Protein AF-A0A955ETP8-F1 (afdb_monomer)

Sequence (215 aa):
GTVVRPDEAEDVVQAFLLHCLEKQVLERAVEGRGRFRGFVAMALRRFVNDYVNRRKRQRASPQEIDPETGKRRAIAPAGDEALQGTAGDDASDLEADILARDWSDCVLQRALDRVRRRSAANATWLALLLDGDDPSDDYVAGVCGVERSAVPLLRLRARRMMASELFREVADTTDGVEARRVELAELRPMLGDYLRRSQVGPLLEQFDASADGAA

Foldseek 3Di:
DLDDDPVCPVVLVVVLVVCCVVVVLLVPDDPPQDDSLLLVLVSSVVSSVVVSVVVVVVVVPQPPCPPVPSDRPPDDPPDPPVSPDGSDDPVSVVSSVVVLLVVLVVLQVQLLVVLCVVAVLLSQQLVVLVVPANDDLVVSCVRSVHDSVCSVVSLVVSLLSSLVSSLVSLVVVDDDLVRSVVSVVSSCVSCVSSCVRSVSVVSNVVVSVVVVVVD

Radius of gyration: 24.4 Å; Cα contacts (8 Å, |Δi|>4): 159; chains: 1; bounding box: 57×39×76 Å

pLDDT: mean 80.4, std 16.95, range [37.59, 96.94]

Solvent-accessible surface area (backbone atoms only — not comparable to full-atom values): 12483 Å² total; per-residu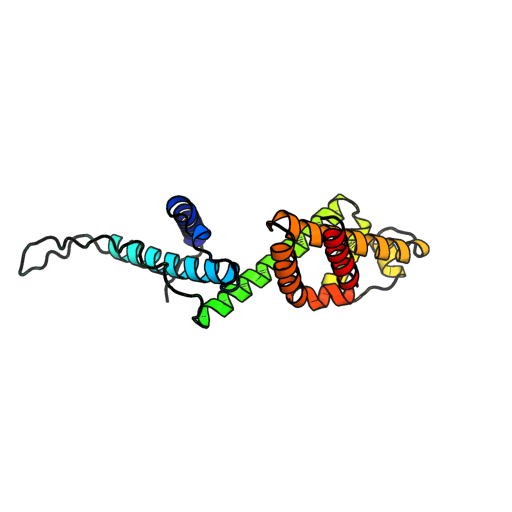e (Å²): 132,90,80,78,51,82,90,46,46,63,61,51,50,52,52,47,52,50,47,33,66,78,64,47,51,69,78,68,63,55,87,88,71,70,60,67,56,32,52,51,38,43,52,49,55,52,50,52,50,51,52,52,52,51,52,52,57,64,72,47,64,98,71,73,52,45,90,90,70,74,48,78,77,83,74,75,80,84,65,88,70,80,76,79,69,74,92,80,52,79,73,36,51,58,50,16,49,52,54,49,50,56,46,47,52,50,48,52,52,52,21,43,51,53,40,32,78,72,35,55,46,36,29,49,56,59,52,48,42,71,80,60,61,85,72,54,55,68,56,48,12,63,78,41,72,46,58,58,88,48,40,69,59,44,52,56,51,31,30,55,48,46,24,53,34,45,51,44,60,46,48,79,74,31,85,57,70,67,52,30,52,53,52,53,61,61,43,44,72,77,43,39,70,51,30,62,75,62,58,24,52,69,51,37,52,52,54,53,58,53,57,64,77,73,112

Mean predicted aligned error: 10.36 Å

Secondary structure (DSSP, 8-state):
-----GGGHHHHHHHHHHHHHHTTGGGGPPTTSS-HHHHHHHHHHHHHHHHHHHHHHHHS-S----TTT----------GGGG---S--HHHHHHHHHHHHHHHHHHHHHHHHHHHHH-HHHHHHHHHTTSSS---HHHHHHHHT--GGGHHHHHHHHHHHHHHHHHHHHHTTSSSHHHHHHHHHHHHHHTHHHHHHHT-HHHHHHHHHHHHT--

Nearest PDB structures (foldseek):
  6in7-assembly1_B  TM=3.730E-01  e=5.578E-01  Pseudomonas aeruginosa PAO1

Structure (mmCIF, N/CA/C/O backbone):
data_AF-A0A955ETP8-F1
#
_entry.id   AF-A0A955ETP8-F1
#
loop_
_atom_site.group_PDB
_atom_site.id
_atom_site.type_symbol
_atom_site.label_atom_id
_atom_site.label_alt_id
_atom_site.label_comp_id
_atom_site.label_asym_id
_atom_site.label_entity_id
_atom_site.label_seq_id
_atom_site.pdbx_PDB_ins_code
_atom_site.Cartn_x
_atom_site.Cartn_y
_atom_site.Cartn_z
_atom_site.occupancy
_atom_site.B_iso_or_equiv
_atom_site.auth_seq_id
_atom_site.auth_comp_id
_atom_site.auth_asym_id
_atom_site.auth_atom_id
_atom_site.pdbx_PDB_model_num
ATOM 1 N N . GLY A 1 1 ? -7.028 -8.953 30.655 1.00 49.22 1 GLY A N 1
ATOM 2 C CA . GLY A 1 1 ? -7.056 -8.622 29.221 1.00 49.22 1 GLY A CA 1
ATOM 3 C C . GLY A 1 1 ? -8.443 -8.861 28.674 1.00 49.22 1 GLY A C 1
ATOM 4 O O . GLY A 1 1 ? -9.092 -9.820 29.083 1.00 49.22 1 GLY A O 1
ATOM 5 N N . THR A 1 2 ? -8.917 -7.967 27.818 1.00 57.97 2 THR A N 1
ATOM 6 C CA . THR A 1 2 ? -10.152 -8.123 27.043 1.00 57.97 2 THR A CA 1
ATOM 7 C C . THR A 1 2 ? -9.917 -9.225 26.013 1.00 57.97 2 THR A C 1
ATOM 9 O O . THR A 1 2 ? -9.090 -9.048 25.129 1.00 57.97 2 THR A O 1
ATOM 12 N N . VAL A 1 3 ? -10.549 -10.392 26.166 1.00 66.19 3 VAL A N 1
ATOM 13 C CA . VAL A 1 3 ? -10.350 -11.523 25.242 1.00 66.19 3 VAL A CA 1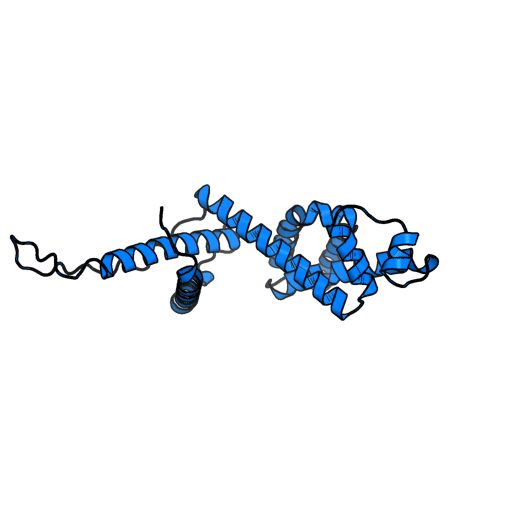
ATOM 14 C C . VAL A 1 3 ? -11.572 -11.621 24.339 1.00 66.19 3 VAL A C 1
ATOM 16 O O . VAL A 1 3 ? -12.631 -12.063 24.782 1.00 66.19 3 VAL A O 1
ATOM 19 N N . VAL A 1 4 ? -11.416 -11.169 23.096 1.00 75.50 4 VAL A N 1
ATOM 20 C CA . VAL A 1 4 ? -12.295 -11.530 21.978 1.00 75.50 4 VAL A CA 1
ATOM 21 C C . VAL A 1 4 ? -11.795 -12.868 21.454 1.00 75.50 4 VAL A C 1
ATOM 23 O O . VAL A 1 4 ? -10.592 -13.044 21.256 1.00 75.50 4 VAL A O 1
ATOM 26 N N . ARG A 1 5 ? -12.692 -13.838 21.294 1.00 80.88 5 ARG A N 1
ATOM 27 C CA . ARG A 1 5 ? -12.316 -15.138 20.733 1.00 80.88 5 ARG A CA 1
ATOM 28 C C . ARG A 1 5 ? -12.213 -15.021 19.203 1.00 80.88 5 ARG A C 1
ATOM 30 O O . ARG A 1 5 ? -12.933 -14.202 18.638 1.00 80.88 5 ARG A O 1
ATOM 37 N N . PRO A 1 6 ? -11.356 -15.800 18.519 1.00 80.31 6 PRO A N 1
ATOM 38 C CA . PRO A 1 6 ? -11.199 -15.694 17.064 1.00 80.31 6 PRO A CA 1
ATOM 39 C C . PRO A 1 6 ? -12.512 -15.846 16.281 1.00 80.31 6 PRO A C 1
ATOM 41 O O . PRO A 1 6 ? -12.709 -15.155 15.289 1.00 80.31 6 PRO A O 1
ATOM 44 N N . ASP A 1 7 ? -13.431 -16.687 16.763 1.00 84.50 7 ASP A N 1
ATOM 45 C CA . ASP A 1 7 ? -14.776 -16.886 16.207 1.00 84.50 7 ASP A CA 1
ATOM 46 C C . ASP A 1 7 ? -15.698 -15.666 16.366 1.00 84.50 7 ASP A C 1
ATOM 48 O O . ASP A 1 7 ? -16.676 -15.542 15.643 1.00 84.50 7 ASP A O 1
ATOM 52 N N . GLU A 1 8 ? -15.391 -14.752 17.289 1.00 85.06 8 GLU A N 1
ATOM 53 C CA . GLU A 1 8 ? -16.161 -13.524 17.535 1.00 85.06 8 GLU A CA 1
ATOM 54 C C . GLU A 1 8 ? -15.521 -12.287 16.887 1.00 85.06 8 GLU A C 1
ATOM 56 O O . GLU A 1 8 ? -16.082 -11.195 16.970 1.00 85.06 8 GLU A O 1
ATOM 61 N N . ALA A 1 9 ? -14.340 -12.420 16.276 1.00 86.88 9 ALA A N 1
ATOM 62 C CA . ALA A 1 9 ? -13.605 -11.284 15.728 1.00 86.88 9 ALA A CA 1
ATOM 63 C C . ALA A 1 9 ? -14.395 -10.576 14.617 1.00 86.88 9 ALA A C 1
ATOM 65 O O . ALA A 1 9 ? -14.480 -9.349 14.614 1.00 86.88 9 ALA A O 1
ATOM 66 N N . GLU A 1 10 ? -15.017 -11.346 13.721 1.00 88.62 10 GLU A N 1
ATOM 67 C CA . GLU A 1 10 ? -15.834 -10.804 12.634 1.00 88.62 10 GLU A CA 1
ATOM 68 C C . GLU A 1 10 ? -17.049 -10.033 13.170 1.00 88.62 10 GLU A C 1
ATOM 70 O O . GLU A 1 10 ? -17.234 -8.872 12.808 1.00 88.62 10 GLU A O 1
ATOM 75 N N . ASP A 1 11 ? -17.809 -10.618 14.101 1.00 88.19 11 ASP A N 1
ATOM 76 C CA . ASP A 1 11 ? -18.964 -9.968 14.738 1.00 88.19 11 ASP A CA 1
ATOM 77 C C . ASP A 1 11 ? -18.582 -8.636 15.397 1.00 88.19 11 ASP A C 1
ATOM 79 O O . ASP A 1 11 ? -19.309 -7.644 15.315 1.00 88.19 11 ASP A O 1
ATOM 83 N N . VAL A 1 12 ? -17.436 -8.610 16.081 1.00 89.94 12 VAL A N 1
ATOM 84 C CA . VAL A 1 12 ? -16.936 -7.413 16.764 1.00 89.94 12 VAL A CA 1
ATOM 85 C C . VAL A 1 12 ? -16.549 -6.333 15.758 1.00 89.94 12 VAL A C 1
ATOM 87 O O . VAL A 1 12 ? -16.897 -5.170 15.965 1.00 89.94 12 VAL A O 1
ATOM 90 N N . VAL A 1 13 ? -15.874 -6.699 14.665 1.00 90.75 13 VAL A N 1
ATOM 91 C CA . VAL A 1 13 ? -15.519 -5.759 13.592 1.00 90.75 13 VAL A CA 1
ATOM 92 C C . VAL A 1 13 ? -16.776 -5.219 12.915 1.00 90.75 13 VAL A C 1
ATOM 94 O O . VAL A 1 13 ? -16.898 -4.009 12.751 1.00 90.75 13 VAL A O 1
ATOM 97 N N . GLN A 1 14 ? -17.744 -6.072 12.579 1.00 91.12 14 GLN A N 1
ATOM 98 C CA . GLN A 1 14 ? -19.007 -5.634 11.979 1.00 91.12 14 GLN A CA 1
ATOM 99 C C . GLN A 1 14 ? -19.776 -4.686 12.909 1.00 91.12 14 GLN A C 1
ATOM 101 O O . GLN A 1 14 ? -20.245 -3.636 12.469 1.00 91.12 14 GLN A O 1
ATOM 106 N N . ALA A 1 15 ? -19.853 -5.003 14.204 1.00 90.38 15 ALA A N 1
ATOM 107 C CA . ALA A 1 15 ? -20.492 -4.138 15.191 1.00 90.38 15 ALA A CA 1
ATOM 108 C C . ALA A 1 15 ? -19.765 -2.790 15.344 1.00 90.38 15 ALA A C 1
ATOM 110 O O . ALA A 1 15 ? -20.417 -1.759 15.508 1.00 90.38 15 ALA A O 1
ATOM 111 N N . PHE A 1 16 ? -18.431 -2.783 15.267 1.00 90.94 16 PHE A N 1
ATOM 112 C CA . PHE A 1 16 ? -17.642 -1.552 15.270 1.00 90.94 16 PHE A CA 1
ATOM 113 C C . PHE A 1 16 ? -17.918 -0.704 14.027 1.00 90.94 16 PHE A C 1
ATOM 115 O O . PHE A 1 16 ? -18.176 0.489 14.153 1.00 90.94 16 PHE A O 1
ATOM 122 N N . LEU A 1 17 ? -17.924 -1.309 12.837 1.00 90.62 17 LEU A N 1
ATOM 123 C CA . LEU A 1 17 ? -18.215 -0.602 11.588 1.00 90.62 17 LEU A CA 1
ATOM 124 C C . LEU A 1 17 ? -19.628 -0.012 11.594 1.00 90.62 17 LEU A C 1
ATOM 126 O O . LEU A 1 17 ? -19.807 1.148 11.224 1.00 90.62 17 LEU A O 1
ATOM 130 N N . LEU A 1 18 ? -20.617 -0.768 12.079 1.00 90.88 18 LEU A N 1
ATOM 131 C CA . LEU A 1 18 ? -21.976 -0.263 12.261 1.00 90.88 18 LEU A CA 1
ATOM 132 C C . LEU A 1 18 ? -21.996 0.930 13.225 1.00 90.88 18 LEU A C 1
ATOM 134 O O . LEU A 1 18 ? -22.576 1.963 12.906 1.00 90.88 18 LEU A O 1
ATOM 138 N N . HIS A 1 19 ? -21.293 0.835 14.356 1.00 87.56 19 HIS A N 1
ATOM 139 C CA . HIS A 1 19 ? -21.159 1.944 15.298 1.00 87.56 19 HIS A CA 1
ATOM 140 C C . HIS A 1 19 ? -20.494 3.176 14.664 1.00 87.56 19 HIS A C 1
ATOM 142 O O . HIS A 1 19 ? -20.944 4.298 14.894 1.00 87.56 19 HIS A O 1
ATOM 148 N N . CYS A 1 20 ? -19.462 2.989 13.836 1.00 86.81 20 CYS A N 1
ATOM 149 C CA . CYS A 1 20 ? -18.819 4.080 13.110 1.00 86.81 20 CYS A CA 1
ATOM 150 C C . CYS A 1 20 ? -19.787 4.813 12.181 1.00 86.81 20 CYS A C 1
ATOM 152 O O . CYS A 1 20 ? -19.761 6.044 12.154 1.00 86.81 20 CYS A O 1
ATOM 154 N N . LEU A 1 21 ? -20.635 4.070 11.464 1.00 86.31 21 LEU A N 1
ATOM 155 C CA . LEU A 1 21 ? -21.644 4.618 10.557 1.00 86.31 21 LEU A CA 1
ATOM 156 C C . LEU A 1 21 ? -22.775 5.317 11.322 1.00 86.31 21 LEU A C 1
ATOM 158 O O . LEU A 1 21 ? -23.116 6.453 11.014 1.00 86.31 21 LEU A O 1
ATOM 162 N N . GLU A 1 22 ? -23.327 4.674 12.352 1.00 87.19 22 GLU A N 1
ATOM 163 C CA . GLU A 1 22 ? -24.454 5.205 13.131 1.00 87.19 22 GLU A CA 1
ATOM 164 C C . GLU A 1 22 ? -24.089 6.444 13.952 1.00 87.19 22 GLU A C 1
ATOM 166 O O . GLU A 1 22 ? -24.930 7.313 14.184 1.00 87.19 22 GLU A O 1
ATOM 171 N N . LYS A 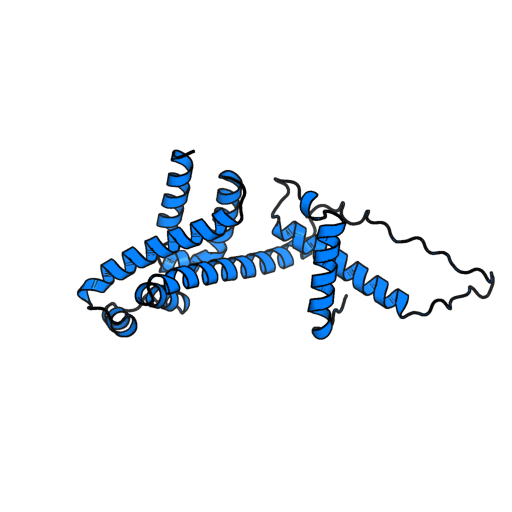1 23 ? -22.849 6.511 14.447 1.00 83.69 23 LYS A N 1
ATOM 172 C CA . LYS A 1 23 ? -22.385 7.579 15.345 1.00 83.69 23 LYS A CA 1
ATOM 173 C C . LYS A 1 23 ? -21.438 8.565 14.681 1.00 83.69 23 LYS A C 1
ATOM 175 O O . LYS A 1 23 ? -20.901 9.423 15.385 1.00 83.69 23 LYS A O 1
ATOM 180 N N . GLN A 1 24 ? -21.226 8.427 13.370 1.00 82.06 24 GLN A N 1
ATOM 181 C CA . GLN A 1 24 ? -20.311 9.260 12.588 1.00 82.06 24 GLN A CA 1
ATOM 182 C C . GLN A 1 24 ? -18.943 9.385 13.273 1.00 82.06 24 GLN A C 1
ATOM 184 O O . GLN A 1 24 ? -18.358 10.460 13.378 1.00 82.06 24 GLN A O 1
ATOM 189 N N . VAL A 1 25 ? -18.438 8.266 13.805 1.00 81.31 25 VAL A N 1
ATOM 190 C CA . VAL A 1 25 ? -17.203 8.252 14.605 1.00 81.31 25 VAL A CA 1
ATOM 191 C C . VAL A 1 25 ? -16.044 8.844 13.813 1.00 81.31 25 VAL A C 1
ATOM 193 O O . VAL A 1 25 ? -15.256 9.609 14.361 1.00 81.31 25 VAL A O 1
ATOM 196 N N . LEU A 1 26 ? -15.972 8.520 12.522 1.00 80.81 26 LEU A N 1
ATOM 197 C CA . LEU A 1 26 ? -14.883 8.935 11.645 1.00 80.81 26 LEU A CA 1
ATOM 198 C C . LEU A 1 26 ? -14.906 10.438 11.327 1.00 80.81 26 LEU A C 1
ATOM 200 O O . LEU A 1 26 ? -13.843 11.006 11.119 1.00 80.81 26 LEU A O 1
ATOM 204 N N . GLU A 1 27 ? -16.064 11.106 11.388 1.00 79.19 27 GLU A N 1
ATOM 205 C CA . GLU A 1 27 ? -16.161 12.567 11.196 1.00 79.19 27 GLU A CA 1
ATOM 206 C C . GLU A 1 27 ? -15.493 13.352 12.335 1.00 79.19 27 GLU A C 1
ATOM 208 O O . GLU A 1 27 ? -15.185 14.532 12.199 1.00 79.19 27 GLU A O 1
ATOM 213 N N . ARG A 1 28 ? -15.247 12.697 13.475 1.00 76.00 28 ARG A N 1
ATOM 214 C CA . ARG A 1 28 ? -14.545 13.294 14.619 1.00 76.00 28 ARG A CA 1
ATOM 215 C C . ARG A 1 28 ? -13.027 13.256 14.461 1.00 76.00 28 ARG A C 1
ATOM 217 O O . ARG A 1 28 ? -12.330 13.814 15.310 1.00 76.00 28 ARG A O 1
ATOM 224 N N . ALA A 1 29 ? -12.509 12.587 13.429 1.00 76.25 29 ALA A N 1
ATOM 225 C CA . ALA A 1 29 ? -11.092 12.632 13.112 1.00 76.25 29 ALA A CA 1
ATOM 226 C C . ALA A 1 29 ? -10.727 14.066 12.701 1.00 76.25 29 ALA A C 1
ATOM 228 O O . ALA A 1 29 ? -11.238 14.600 11.721 1.00 76.25 29 ALA A O 1
ATOM 229 N N . VAL A 1 30 ? -9.866 14.708 13.490 1.00 66.94 30 VAL A N 1
ATOM 230 C CA . VAL A 1 30 ? -9.432 16.084 13.236 1.00 66.94 30 VAL A CA 1
ATOM 231 C C . VAL A 1 30 ? -8.201 16.061 12.343 1.00 66.94 30 VAL A C 1
ATOM 233 O O . VAL A 1 30 ? -7.165 15.507 12.721 1.00 66.94 30 VAL A O 1
ATOM 236 N N . GLU A 1 31 ? -8.306 16.712 11.189 1.00 61.59 31 GLU A N 1
ATOM 237 C CA . GLU A 1 31 ? -7.185 16.934 10.280 1.00 61.59 31 GLU A CA 1
ATOM 238 C C . GLU A 1 31 ? -6.038 17.658 11.013 1.00 61.59 31 GLU A C 1
ATOM 240 O O . GLU A 1 31 ? -6.245 18.646 11.721 1.00 61.59 31 GLU A O 1
ATOM 245 N N . GLY A 1 32 ? -4.820 17.116 10.922 1.00 59.19 32 GLY A N 1
ATOM 246 C CA . GLY A 1 32 ? -3.634 17.654 11.601 1.00 59.19 32 GLY A CA 1
ATOM 247 C C . GLY A 1 32 ? -3.401 17.176 13.044 1.00 59.19 32 GLY A C 1
ATOM 248 O O . GLY A 1 32 ? -2.384 17.538 13.635 1.00 59.19 32 GLY A O 1
ATOM 249 N N . ARG A 1 33 ? -4.271 16.334 13.628 1.00 58.62 33 ARG A N 1
ATOM 250 C CA . ARG A 1 33 ? -4.041 15.704 14.949 1.00 58.62 33 ARG A CA 1
ATOM 251 C C . ARG A 1 33 ? -3.629 14.230 14.852 1.00 58.62 33 ARG A C 1
ATOM 253 O O . ARG A 1 33 ? -4.308 13.343 15.364 1.00 58.62 33 ARG A O 1
ATOM 260 N N . GLY A 1 34 ? -2.456 13.996 14.268 1.00 64.75 34 GLY A N 1
ATOM 261 C CA . GLY A 1 34 ? -1.842 12.668 14.172 1.00 64.75 34 GLY A CA 1
ATOM 262 C C . GLY A 1 34 ? -2.416 11.800 13.048 1.00 64.75 34 GLY A C 1
ATOM 263 O O . GLY A 1 34 ? -3.255 12.239 12.265 1.00 64.75 34 GLY A O 1
ATOM 264 N N . ARG A 1 35 ? -1.926 10.558 12.952 1.00 75.12 35 ARG A N 1
ATOM 265 C CA . ARG A 1 35 ? -2.291 9.618 11.879 1.00 75.12 35 ARG A CA 1
ATOM 266 C C . ARG A 1 35 ? -3.736 9.151 12.041 1.00 75.12 35 ARG A C 1
ATOM 268 O O . ARG A 1 35 ? -4.103 8.674 13.118 1.00 75.12 35 ARG A O 1
ATOM 275 N N . PHE A 1 36 ? -4.526 9.161 10.964 1.00 79.25 36 PHE A N 1
ATOM 276 C CA . PHE A 1 36 ? -5.895 8.617 10.969 1.00 79.25 36 PHE A CA 1
ATOM 277 C C . PHE A 1 36 ? -5.937 7.159 11.459 1.00 79.25 36 PHE A C 1
ATOM 279 O O . PHE A 1 36 ? -6.811 6.774 12.233 1.00 79.25 36 PHE A O 1
ATOM 286 N N . ARG A 1 37 ? -4.923 6.360 11.105 1.00 83.69 37 ARG A N 1
ATOM 287 C CA . ARG A 1 37 ? -4.752 4.979 11.588 1.00 83.69 37 ARG A CA 1
ATOM 288 C C . ARG A 1 37 ? -4.660 4.889 13.113 1.00 83.69 37 ARG A C 1
ATOM 290 O O . ARG A 1 37 ? -5.246 3.986 13.700 1.00 83.69 37 ARG A O 1
ATOM 297 N N . GLY A 1 38 ? -3.988 5.845 13.758 1.00 81.00 38 GLY A N 1
ATOM 298 C CA . GLY A 1 38 ? -3.916 5.919 15.218 1.00 81.00 38 GLY A CA 1
ATOM 299 C C . GLY A 1 38 ? -5.267 6.239 15.849 1.00 81.00 38 GLY A C 1
ATOM 300 O O . GLY A 1 38 ? -5.655 5.609 16.831 1.00 81.00 38 GLY A O 1
ATOM 301 N N . PHE A 1 39 ? -6.032 7.143 15.234 1.00 82.12 39 PHE A N 1
ATOM 302 C CA . PHE A 1 39 ? -7.409 7.408 15.646 1.00 82.12 39 PHE A CA 1
ATOM 303 C C . PHE A 1 39 ? -8.287 6.150 15.551 1.00 82.12 39 PHE A C 1
ATOM 305 O O . PHE A 1 39 ? -8.977 5.814 16.515 1.00 82.12 39 PHE A O 1
ATOM 312 N N . VAL A 1 40 ? -8.229 5.422 14.430 1.00 85.25 40 VAL A N 1
ATOM 313 C CA . VAL A 1 40 ? -9.012 4.192 14.225 1.00 85.25 40 VAL A CA 1
ATOM 314 C C . VAL A 1 40 ? -8.603 3.093 15.206 1.00 85.25 40 VAL A C 1
ATOM 316 O O . VAL A 1 40 ? -9.481 2.478 15.811 1.00 85.25 40 VAL A O 1
ATOM 319 N N . ALA A 1 41 ? -7.301 2.868 15.410 1.00 85.44 41 ALA A N 1
ATOM 320 C CA . ALA A 1 41 ? -6.792 1.880 16.363 1.00 85.44 41 ALA A CA 1
ATOM 321 C C . ALA A 1 41 ? -7.308 2.157 17.785 1.00 85.44 41 ALA A C 1
ATOM 323 O O . ALA A 1 41 ? -7.911 1.291 18.425 1.00 85.44 41 ALA A O 1
ATOM 324 N N . MET A 1 42 ? -7.184 3.408 18.231 1.00 83.94 42 MET A N 1
ATOM 325 C CA . MET A 1 42 ? -7.684 3.857 19.527 1.00 83.94 42 MET A CA 1
ATOM 326 C C . MET A 1 42 ? -9.206 3.680 19.652 1.00 83.94 42 MET A C 1
ATOM 328 O O . MET A 1 42 ? -9.687 3.134 20.653 1.00 83.94 42 MET A O 1
ATOM 332 N N . ALA A 1 43 ? -9.970 4.098 18.638 1.00 84.94 43 ALA A N 1
ATOM 333 C CA . ALA A 1 43 ? -11.426 3.978 18.623 1.00 84.94 43 ALA A CA 1
ATOM 334 C C . ALA A 1 43 ? -11.879 2.511 18.687 1.00 84.94 43 ALA A C 1
ATOM 336 O O . ALA A 1 43 ? -12.755 2.172 19.488 1.00 84.94 43 ALA A O 1
ATOM 337 N N . LEU A 1 44 ? -11.244 1.629 17.909 1.00 87.81 44 LEU A N 1
ATOM 338 C CA . LEU A 1 44 ? -11.532 0.197 17.906 1.00 87.81 44 LEU A CA 1
ATOM 339 C C . LEU A 1 44 ? -11.222 -0.432 19.266 1.00 87.81 44 LEU A C 1
ATOM 341 O O . LEU A 1 44 ? -12.061 -1.138 19.822 1.00 87.81 44 LEU A O 1
ATOM 345 N N . ARG A 1 45 ? -10.060 -0.141 19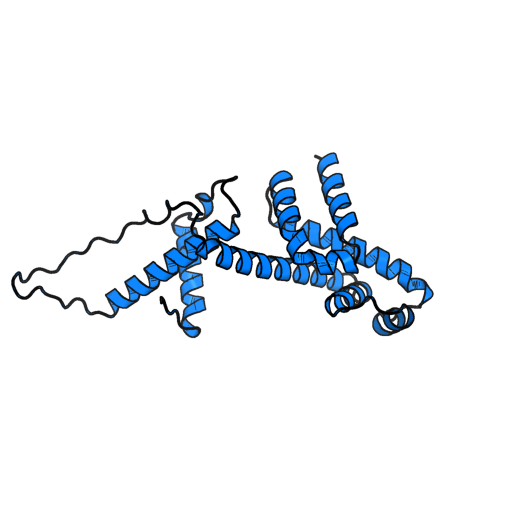.858 1.00 85.75 45 ARG A N 1
ATOM 346 C CA . ARG A 1 45 ? -9.694 -0.653 21.186 1.00 85.75 45 ARG A CA 1
ATOM 347 C C . ARG A 1 45 ? -10.717 -0.269 22.252 1.00 85.75 45 ARG A C 1
ATOM 349 O O . ARG A 1 45 ? -11.112 -1.112 23.065 1.00 85.75 45 ARG A O 1
ATOM 356 N N . ARG A 1 46 ? -11.157 0.994 22.264 1.00 84.06 46 ARG A N 1
ATOM 357 C CA . ARG A 1 46 ? -12.203 1.460 23.191 1.00 84.06 46 ARG A CA 1
ATOM 358 C C . ARG A 1 46 ? -13.516 0.727 22.947 1.00 84.06 46 ARG A C 1
ATOM 360 O O . ARG A 1 46 ? -14.086 0.187 23.895 1.00 84.06 46 ARG A O 1
ATOM 367 N N . PHE A 1 47 ? -13.931 0.616 21.687 1.00 88.25 47 PHE A N 1
ATOM 368 C CA . PHE A 1 47 ? -15.138 -0.111 21.311 1.00 88.25 47 PHE A CA 1
ATOM 369 C C . PHE A 1 47 ? -15.106 -1.574 21.773 1.00 88.25 47 PHE A C 1
ATOM 371 O O . PHE A 1 47 ? -16.060 -2.046 22.385 1.00 88.25 47 PHE A O 1
ATOM 378 N N . VAL A 1 48 ? -13.999 -2.287 21.550 1.00 88.06 48 VAL A N 1
ATOM 379 C CA . VAL A 1 48 ? -13.836 -3.694 21.953 1.00 88.06 48 VAL A CA 1
ATOM 380 C C . VAL A 1 48 ? -13.946 -3.855 23.472 1.00 88.06 48 VAL A C 1
ATOM 382 O O . VAL A 1 48 ? -14.620 -4.771 23.954 1.00 88.06 48 VAL A O 1
ATOM 385 N N . ASN A 1 49 ? -13.331 -2.953 24.244 1.00 86.31 49 ASN A N 1
ATOM 386 C CA . ASN A 1 49 ? -13.437 -2.959 25.705 1.00 86.31 49 ASN A CA 1
ATOM 387 C C . ASN A 1 49 ? -14.889 -2.779 26.168 1.00 86.31 49 ASN A C 1
ATOM 389 O O . ASN A 1 49 ? -15.369 -3.545 27.012 1.00 86.31 49 ASN A O 1
ATOM 393 N N . ASP A 1 50 ? -15.608 -1.823 25.584 1.00 84.62 50 ASP A N 1
ATOM 394 C CA . ASP A 1 50 ? -17.016 -1.582 25.899 1.00 84.62 50 ASP A CA 1
ATOM 395 C C . ASP A 1 50 ? -17.907 -2.752 25.479 1.00 84.62 50 ASP A C 1
ATOM 397 O O . ASP A 1 50 ? -18.769 -3.186 26.249 1.00 84.62 50 ASP A O 1
ATOM 401 N N . TYR A 1 51 ? -17.668 -3.317 24.297 1.00 85.00 51 TYR A N 1
ATOM 402 C CA . TYR A 1 51 ? -18.396 -4.459 23.759 1.00 85.00 51 TYR A CA 1
ATOM 403 C C . TYR A 1 51 ? -18.295 -5.685 24.678 1.00 85.00 51 TYR A C 1
ATOM 405 O O . TYR A 1 51 ? -19.311 -6.274 25.069 1.00 85.00 51 TYR A O 1
ATOM 413 N N . VAL A 1 52 ? -17.079 -6.043 25.104 1.00 83.19 52 VAL A N 1
ATOM 414 C CA . VAL A 1 52 ? -16.854 -7.179 26.010 1.00 83.19 52 VAL A CA 1
ATOM 415 C C . VAL A 1 52 ? -17.453 -6.918 27.391 1.00 83.19 52 VAL A C 1
ATOM 417 O O . VAL A 1 52 ? -18.066 -7.817 27.974 1.00 83.19 52 VAL A O 1
ATOM 420 N N . ASN A 1 53 ? -17.336 -5.695 27.913 1.00 81.75 53 ASN A N 1
ATOM 421 C CA . ASN A 1 53 ? -17.941 -5.328 29.192 1.00 81.75 53 ASN A CA 1
ATOM 422 C C . ASN A 1 53 ? -19.473 -5.424 29.146 1.00 81.75 53 ASN A C 1
ATOM 424 O O . ASN A 1 53 ? -20.075 -5.963 30.078 1.00 81.75 53 ASN A O 1
ATOM 428 N N . ARG A 1 54 ? -20.113 -4.979 28.056 1.00 80.88 54 ARG A N 1
ATOM 429 C CA . ARG A 1 54 ? -21.564 -5.124 27.846 1.00 80.88 54 ARG A CA 1
ATOM 430 C C . ARG A 1 54 ? -21.980 -6.594 27.786 1.00 80.88 54 ARG A C 1
ATOM 432 O O . ARG A 1 54 ? -22.897 -6.977 28.509 1.00 80.88 54 ARG A O 1
ATOM 439 N N . ARG A 1 55 ? -21.278 -7.444 27.025 1.00 76.69 55 ARG A N 1
ATOM 440 C CA . ARG A 1 55 ? -21.580 -8.892 26.960 1.00 76.69 55 ARG A CA 1
ATOM 441 C C . ARG A 1 55 ? -21.407 -9.592 28.307 1.00 76.69 55 ARG A C 1
ATOM 443 O O . ARG A 1 55 ? -22.243 -10.416 28.669 1.00 76.69 55 ARG A O 1
ATOM 450 N N . LYS A 1 56 ? -20.370 -9.254 29.084 1.00 76.12 56 LYS A N 1
ATOM 451 C CA . LYS A 1 56 ? -20.197 -9.782 30.451 1.00 76.12 56 LYS A CA 1
ATOM 452 C C . LYS A 1 56 ? -21.365 -9.391 31.360 1.00 76.12 56 LYS A C 1
ATOM 454 O O . LYS A 1 56 ? -21.888 -10.248 32.062 1.00 76.12 56 LYS A O 1
ATOM 459 N N . ARG A 1 57 ? -21.810 -8.131 31.296 1.00 72.56 57 ARG A N 1
ATOM 460 C CA . ARG A 1 57 ? -22.961 -7.624 32.067 1.00 72.56 57 ARG A CA 1
ATOM 461 C C . ARG A 1 57 ? -24.300 -8.219 31.632 1.00 72.56 57 ARG A C 1
ATOM 463 O O . ARG A 1 57 ? -25.179 -8.326 32.462 1.00 72.56 57 ARG A O 1
ATOM 470 N N . GLN A 1 58 ? -24.462 -8.596 30.363 1.00 71.56 58 GLN A N 1
ATOM 471 C CA . GLN A 1 58 ? -25.675 -9.264 29.867 1.00 71.56 58 GLN A CA 1
ATOM 472 C C . GLN A 1 58 ? -25.716 -10.756 30.227 1.00 71.56 58 GLN A C 1
ATOM 474 O O . GLN A 1 58 ? -26.792 -11.314 30.415 1.00 71.56 58 GLN A O 1
ATOM 479 N N . ARG A 1 59 ? -24.548 -11.411 30.314 1.00 65.81 59 ARG A N 1
ATOM 480 C CA . ARG A 1 59 ? -24.423 -12.810 30.764 1.00 65.81 59 ARG A CA 1
ATOM 481 C C . ARG A 1 59 ? -24.539 -12.946 32.286 1.00 65.81 59 ARG A C 1
ATOM 483 O O . ARG A 1 59 ? -25.000 -13.979 32.761 1.00 65.81 59 ARG A O 1
ATOM 490 N N . ALA A 1 60 ? -24.160 -11.917 33.043 1.00 60.22 60 ALA A N 1
ATOM 491 C CA . ALA A 1 60 ? -24.579 -11.766 34.431 1.00 60.22 60 ALA A CA 1
ATOM 492 C C . ALA A 1 60 ? -26.078 -11.405 34.443 1.00 60.22 60 ALA A C 1
ATOM 494 O O . ALA A 1 60 ? -26.458 -10.299 34.088 1.00 60.22 60 ALA A O 1
ATOM 495 N N . SER A 1 61 ? -26.943 -12.370 34.757 1.00 45.66 61 SER A N 1
ATOM 496 C CA . SER A 1 61 ? -28.408 -12.214 34.777 1.00 45.66 61 SER A CA 1
ATOM 497 C C . SER A 1 61 ? -28.886 -10.923 35.494 1.00 45.66 61 SER A C 1
ATOM 499 O O . SER A 1 61 ? -28.230 -10.495 36.445 1.00 45.66 61 SER A O 1
ATOM 501 N N . PRO A 1 62 ? -30.059 -10.337 35.155 1.00 46.94 62 PRO A N 1
ATOM 502 C CA . PRO A 1 62 ? -30.672 -9.193 35.861 1.00 46.94 62 PRO A CA 1
ATOM 503 C C . PRO A 1 62 ? -31.111 -9.435 37.328 1.00 46.94 62 PRO A C 1
ATOM 505 O O . PRO A 1 62 ? -32.058 -8.802 37.792 1.00 46.94 62 PRO A O 1
ATOM 508 N N . GLN A 1 63 ? -30.491 -10.362 38.059 1.00 45.34 63 GLN A N 1
ATOM 509 C CA . GLN A 1 63 ? -30.978 -10.885 39.343 1.00 45.34 63 GLN A CA 1
ATOM 510 C C . GLN A 1 63 ? -30.167 -10.472 40.576 1.00 45.34 63 GLN A C 1
ATOM 512 O O . GLN A 1 63 ? -30.404 -11.017 41.649 1.00 45.34 63 GLN A O 1
ATOM 517 N N . GLU A 1 64 ? -29.296 -9.467 40.499 1.00 45.44 64 GLU A N 1
ATOM 518 C CA . GLU A 1 64 ? -28.905 -8.753 41.723 1.00 45.44 64 GLU A CA 1
ATOM 519 C C . GLU A 1 64 ? -30.009 -7.753 42.084 1.00 45.44 64 GLU A C 1
ATOM 521 O O . GLU A 1 64 ? -29.918 -6.543 41.872 1.00 45.44 64 GLU A O 1
ATOM 526 N N . ILE A 1 65 ? -31.113 -8.304 42.591 1.00 50.03 65 ILE A N 1
ATOM 527 C CA . ILE A 1 65 ? -31.969 -7.577 43.518 1.00 50.03 65 ILE A CA 1
ATOM 528 C C . ILE A 1 65 ? -31.100 -7.377 44.752 1.00 50.03 65 ILE A C 1
ATOM 530 O O . ILE A 1 65 ? -30.686 -8.351 45.376 1.00 50.03 65 ILE A O 1
ATOM 534 N N . ASP A 1 66 ? -30.794 -6.125 45.066 1.00 51.56 66 ASP A N 1
ATOM 535 C CA . ASP A 1 66 ? -30.196 -5.775 46.345 1.00 51.56 66 ASP A CA 1
ATOM 536 C C . ASP A 1 66 ? -31.097 -6.339 47.466 1.00 51.56 66 ASP A C 1
ATOM 538 O O . ASP A 1 66 ? -32.271 -5.944 47.550 1.00 51.56 66 ASP A O 1
ATOM 542 N N . PRO A 1 67 ? -30.603 -7.296 48.276 1.00 48.94 67 PRO A N 1
ATOM 543 C CA . PRO A 1 67 ? -31.418 -7.997 49.260 1.00 48.94 67 PRO A CA 1
ATOM 544 C C . PRO A 1 67 ? -31.933 -7.077 50.376 1.00 48.94 67 PRO A C 1
ATOM 546 O O . PRO A 1 67 ? -32.909 -7.439 51.031 1.00 48.94 67 PRO A O 1
ATOM 549 N N . GLU A 1 68 ? -31.347 -5.890 50.575 1.00 53.31 68 GLU A N 1
ATOM 550 C CA . GLU A 1 68 ? -31.832 -4.915 51.561 1.00 53.31 68 GLU A CA 1
ATOM 551 C C . GLU A 1 68 ? -32.909 -3.977 51.007 1.00 53.31 68 GLU A C 1
ATOM 553 O O . GLU A 1 68 ? -33.767 -3.514 51.758 1.00 53.31 68 GLU A O 1
ATOM 558 N N . THR A 1 69 ? -32.894 -3.679 49.704 1.00 57.03 69 THR A N 1
ATOM 559 C CA . THR A 1 69 ? -33.736 -2.603 49.154 1.00 57.03 69 THR A CA 1
ATOM 560 C C . THR A 1 69 ? -34.806 -3.069 48.173 1.00 57.03 69 THR A C 1
ATOM 562 O O . THR A 1 69 ? -35.730 -2.303 47.888 1.00 57.03 69 THR A O 1
ATOM 565 N N . GLY A 1 70 ? -34.730 -4.301 47.651 1.00 47.59 70 GLY A N 1
ATOM 566 C CA . GLY A 1 70 ? -35.747 -4.881 46.761 1.00 47.59 70 GLY A CA 1
ATOM 567 C C . GLY A 1 70 ? -35.934 -4.138 45.429 1.00 47.59 70 GLY A C 1
ATOM 568 O O . GLY A 1 70 ? -36.846 -4.447 44.659 1.00 47.59 70 GLY A O 1
ATOM 569 N N . LYS A 1 71 ? -35.095 -3.136 45.138 1.00 43.81 71 LYS A N 1
ATOM 570 C CA . LYS A 1 71 ? -35.208 -2.286 43.952 1.00 43.81 71 LYS A CA 1
ATOM 571 C C . LYS A 1 71 ? -34.312 -2.814 42.842 1.00 43.81 71 LYS A C 1
ATOM 573 O O . LYS A 1 71 ? -33.139 -3.109 43.048 1.00 43.81 71 LYS A O 1
ATOM 578 N N . ARG A 1 72 ? -34.859 -2.865 41.623 1.00 47.00 72 ARG A N 1
ATOM 579 C CA . ARG A 1 72 ? -34.053 -3.055 40.411 1.00 47.00 72 ARG A CA 1
ATOM 580 C C . ARG A 1 72 ? -33.094 -1.876 40.307 1.00 47.00 72 ARG A C 1
ATOM 582 O O . ARG A 1 72 ? -33.543 -0.732 40.220 1.00 47.00 72 ARG A O 1
ATOM 589 N N . ARG A 1 73 ? -31.789 -2.139 40.297 1.00 43.97 73 ARG A N 1
ATOM 590 C CA . ARG A 1 73 ? -30.794 -1.107 40.007 1.00 43.97 73 ARG A CA 1
ATOM 591 C C . ARG A 1 73 ? -30.981 -0.694 38.544 1.00 43.97 73 ARG A C 1
ATOM 593 O O . ARG A 1 73 ? -30.571 -1.406 37.634 1.00 43.97 73 ARG A O 1
ATOM 600 N N . ALA A 1 74 ? -31.677 0.416 38.308 1.00 39.00 74 ALA A N 1
ATOM 601 C CA . ALA A 1 74 ? -31.734 1.037 36.992 1.00 39.00 74 ALA A CA 1
ATOM 602 C C . ALA A 1 74 ? -30.350 1.632 36.720 1.00 39.00 74 ALA A C 1
ATOM 604 O O . ALA A 1 74 ? -29.961 2.620 37.340 1.00 39.00 74 ALA A O 1
ATOM 605 N N . ILE A 1 75 ? -29.571 0.981 35.861 1.00 44.12 75 ILE A N 1
ATOM 606 C CA . ILE A 1 75 ? -28.234 1.446 35.498 1.00 44.12 75 ILE A CA 1
ATOM 607 C C . ILE A 1 75 ? -28.353 2.115 34.132 1.00 44.12 75 ILE A C 1
ATOM 609 O O . ILE A 1 75 ? -28.728 1.473 33.152 1.00 44.12 75 ILE A O 1
ATOM 613 N N . ALA A 1 76 ? -28.081 3.420 34.104 1.00 38.16 76 ALA A N 1
ATOM 614 C CA . ALA A 1 76 ? -28.101 4.243 32.903 1.00 38.16 76 ALA A CA 1
ATOM 615 C C . ALA A 1 76 ? -27.205 3.649 31.796 1.00 38.16 76 ALA A C 1
ATOM 617 O O . ALA A 1 76 ? -26.159 3.064 32.109 1.00 38.16 76 ALA A O 1
ATOM 618 N N . PRO A 1 77 ? -27.571 3.797 30.509 1.00 37.59 77 PRO A N 1
ATOM 619 C CA . PRO A 1 77 ? -26.662 3.472 29.419 1.00 37.59 77 PRO A CA 1
ATOM 620 C C . PRO A 1 77 ? -25.382 4.296 29.599 1.00 37.59 77 PRO A C 1
ATOM 622 O O . PRO A 1 77 ? -25.443 5.517 29.720 1.00 37.59 77 PRO A O 1
ATOM 625 N N . ALA A 1 78 ? -24.229 3.625 29.668 1.00 44.12 78 ALA A N 1
ATOM 626 C CA . ALA A 1 78 ? -22.936 4.300 29.637 1.00 44.12 78 ALA A CA 1
ATOM 627 C C . ALA A 1 78 ? -22.866 5.091 28.322 1.00 44.12 78 ALA A C 1
ATOM 629 O O . ALA A 1 78 ? -22.888 4.492 27.244 1.00 44.12 78 ALA A O 1
ATOM 630 N N . GLY A 1 79 ? -22.924 6.417 28.445 1.00 40.75 79 GLY A N 1
ATOM 631 C CA . GLY A 1 79 ? -23.085 7.348 27.338 1.00 40.75 79 GLY A CA 1
ATOM 632 C C . GLY A 1 79 ? -21.905 7.348 26.372 1.00 40.75 79 GLY A C 1
ATOM 633 O O . GLY A 1 79 ? -20.766 7.080 26.749 1.00 40.75 79 GLY A O 1
ATOM 634 N N . ASP A 1 80 ? -22.217 7.713 25.128 1.00 46.94 80 ASP A N 1
ATOM 635 C CA . ASP A 1 80 ? -21.347 7.903 23.955 1.00 46.94 80 ASP A CA 1
ATOM 636 C C . ASP A 1 80 ? -20.219 8.961 24.132 1.00 46.94 80 ASP A C 1
ATOM 638 O O . ASP A 1 80 ? -19.588 9.373 23.157 1.00 46.94 80 ASP A O 1
ATOM 642 N N . GLU A 1 81 ? -19.930 9.420 25.355 1.00 43.41 81 GLU A N 1
ATOM 643 C CA . GLU A 1 81 ? -18.934 10.466 25.654 1.00 43.41 81 GLU A CA 1
ATOM 644 C C . GLU A 1 81 ? -17.477 9.962 25.582 1.00 43.41 81 GLU A C 1
ATOM 646 O O . GLU A 1 81 ? -16.531 10.748 25.543 1.00 43.41 81 GLU A O 1
ATOM 651 N N . ALA A 1 82 ? -17.269 8.644 25.494 1.00 43.41 82 ALA A N 1
ATOM 652 C CA . ALA A 1 82 ? -15.957 8.006 25.619 1.00 43.41 82 ALA A CA 1
ATOM 653 C C . ALA A 1 82 ? -15.009 8.184 24.413 1.00 43.41 82 ALA A C 1
ATOM 655 O O . ALA A 1 82 ? -13.876 7.703 24.458 1.00 43.41 82 ALA A O 1
ATOM 656 N N . LEU A 1 83 ? -15.420 8.873 23.344 1.00 47.78 83 LEU A N 1
ATOM 657 C CA . LEU A 1 83 ? -14.587 9.112 22.154 1.00 47.78 83 LEU A CA 1
ATOM 658 C C . LEU A 1 83 ? -13.890 10.483 22.122 1.00 47.78 83 LEU A C 1
ATOM 660 O O . LEU A 1 83 ? -13.249 10.812 21.132 1.00 47.78 83 LEU A O 1
ATOM 664 N N . GLN A 1 84 ? -13.964 11.271 23.198 1.00 47.28 84 GLN A N 1
ATOM 665 C CA . GLN A 1 84 ? -13.284 12.575 23.297 1.00 47.28 84 GLN A CA 1
ATOM 666 C C . GLN A 1 84 ? -11.789 12.485 23.679 1.00 47.28 84 GLN A C 1
ATOM 668 O O . GLN A 1 84 ? -11.144 13.503 23.915 1.00 47.28 84 GLN A O 1
ATOM 673 N N . GLY A 1 85 ? -11.221 11.277 23.773 1.00 47.00 85 GLY A N 1
ATOM 674 C CA . GLY A 1 85 ? -9.826 11.085 24.175 1.00 47.00 85 GLY A CA 1
ATOM 675 C C . GLY A 1 85 ? -8.843 11.314 23.031 1.00 47.00 85 GLY A C 1
ATOM 676 O O . GLY A 1 85 ? -8.960 10.699 21.975 1.00 47.00 85 GLY A O 1
ATOM 677 N N . THR A 1 86 ? -7.860 12.174 23.271 1.00 44.88 86 THR A N 1
ATOM 678 C CA . THR A 1 86 ? -6.744 12.469 22.368 1.00 44.88 86 THR A CA 1
ATOM 679 C C . THR A 1 86 ? -5.870 11.237 22.127 1.00 44.88 86 THR A C 1
ATOM 681 O O . THR A 1 86 ? -5.571 10.503 23.069 1.00 44.88 86 THR A O 1
ATOM 684 N N . ALA A 1 87 ? -5.426 11.042 20.881 1.00 45.44 87 ALA A N 1
ATOM 685 C CA . ALA A 1 87 ? -4.343 10.124 20.536 1.00 45.44 87 ALA A CA 1
ATOM 686 C C . ALA A 1 87 ? -3.075 10.535 21.309 1.00 45.44 87 ALA A C 1
ATOM 688 O O . ALA A 1 87 ? -2.503 11.588 21.036 1.00 45.44 87 ALA A O 1
ATOM 689 N N . GLY A 1 88 ? -2.708 9.772 22.336 1.00 43.31 88 GLY A N 1
ATOM 690 C CA . GLY A 1 88 ? -1.565 10.081 23.201 1.00 43.31 88 GLY A CA 1
ATOM 691 C C . GLY A 1 88 ? -1.261 9.011 24.251 1.00 43.31 88 GLY A C 1
ATOM 692 O O . GLY A 1 88 ? -0.674 9.335 25.274 1.00 43.31 88 GLY A O 1
ATOM 693 N N . ASP A 1 89 ? -1.692 7.765 24.028 1.00 46.72 89 ASP A N 1
ATOM 694 C CA . ASP A 1 89 ? -1.317 6.613 24.858 1.00 46.72 89 ASP A CA 1
ATOM 695 C C . ASP A 1 89 ? -0.320 5.761 24.059 1.00 46.72 89 ASP A C 1
ATOM 697 O O . ASP A 1 89 ? -0.661 5.325 22.962 1.00 46.72 89 ASP A O 1
ATOM 701 N N . ASP A 1 90 ? 0.857 5.455 24.611 1.00 48.38 90 ASP A N 1
ATOM 702 C CA . ASP A 1 90 ? 1.934 4.687 23.945 1.00 48.38 90 ASP A CA 1
ATOM 703 C C . ASP A 1 90 ? 1.471 3.319 23.392 1.00 48.38 90 ASP A C 1
ATOM 705 O O . ASP A 1 90 ? 2.013 2.787 22.425 1.00 48.38 90 ASP A O 1
ATOM 709 N N . ALA A 1 91 ? 0.426 2.726 23.982 1.00 50.19 91 ALA A N 1
ATOM 710 C CA . ALA A 1 91 ? -0.150 1.471 23.496 1.00 50.19 91 ALA A CA 1
ATOM 711 C C . ALA A 1 91 ? -0.992 1.642 22.212 1.00 50.19 91 ALA A C 1
ATOM 713 O O . ALA A 1 91 ? -1.209 0.667 21.497 1.00 50.19 91 ALA A O 1
ATOM 714 N N . SER A 1 92 ? -1.446 2.865 21.919 1.00 61.66 92 SER A N 1
ATOM 715 C CA 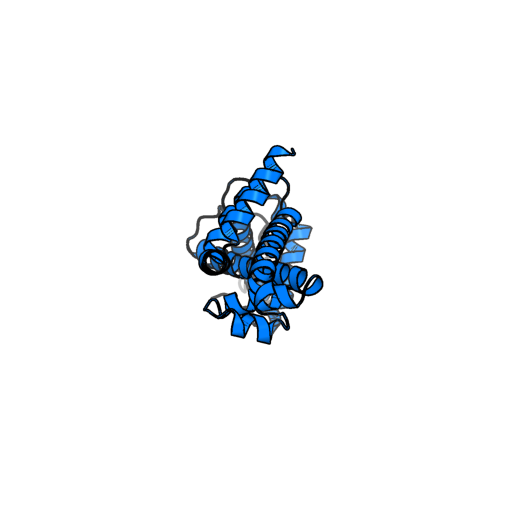. SER A 1 92 ? -2.107 3.237 20.664 1.00 61.66 92 SER A CA 1
ATOM 716 C C . SER A 1 92 ? -1.119 3.302 19.500 1.00 61.66 92 SER A C 1
ATOM 718 O O . SER A 1 92 ? -1.528 3.083 18.362 1.00 61.66 92 SER A O 1
ATOM 720 N N . ASP A 1 93 ? 0.159 3.583 19.764 1.00 70.81 93 ASP A N 1
ATOM 721 C CA . ASP A 1 93 ? 1.163 3.744 18.710 1.00 70.81 93 ASP A CA 1
ATOM 722 C C . ASP A 1 93 ? 1.584 2.400 18.114 1.00 70.81 93 ASP A C 1
ATOM 724 O O . ASP A 1 93 ? 1.670 2.277 16.895 1.00 70.81 93 ASP A O 1
ATOM 728 N N . LEU A 1 94 ? 1.727 1.355 18.939 1.00 78.75 94 LEU A N 1
ATOM 729 C CA . LEU A 1 94 ? 2.001 0.001 18.443 1.00 78.75 94 LEU A CA 1
ATOM 730 C C . LEU A 1 94 ? 0.856 -0.537 17.569 1.00 78.75 94 LEU A C 1
ATOM 732 O O . LEU A 1 94 ? 1.098 -1.108 16.509 1.00 78.75 94 LEU A O 1
ATOM 736 N N . GLU A 1 95 ? -0.394 -0.365 18.004 1.00 82.56 95 GLU A N 1
ATOM 737 C CA . GLU A 1 95 ? -1.575 -0.786 17.236 1.00 82.56 95 GLU A CA 1
ATOM 738 C C . GLU A 1 95 ? -1.686 0.005 15.921 1.00 82.56 95 GLU A C 1
ATOM 740 O O . GLU A 1 95 ? -1.979 -0.568 14.869 1.00 82.56 95 GLU A O 1
ATOM 745 N N . ALA A 1 96 ? -1.384 1.308 15.962 1.00 82.75 96 ALA A N 1
ATOM 746 C CA . ALA A 1 96 ? -1.320 2.155 14.776 1.00 82.75 96 ALA A CA 1
ATOM 747 C C . ALA A 1 96 ? -0.220 1.710 13.804 1.00 82.75 96 ALA A C 1
ATOM 749 O O . ALA A 1 96 ? -0.446 1.713 12.596 1.00 82.75 96 ALA A O 1
ATOM 750 N N . ASP A 1 97 ? 0.946 1.308 14.309 1.00 85.25 97 ASP A N 1
ATOM 751 C CA . ASP A 1 9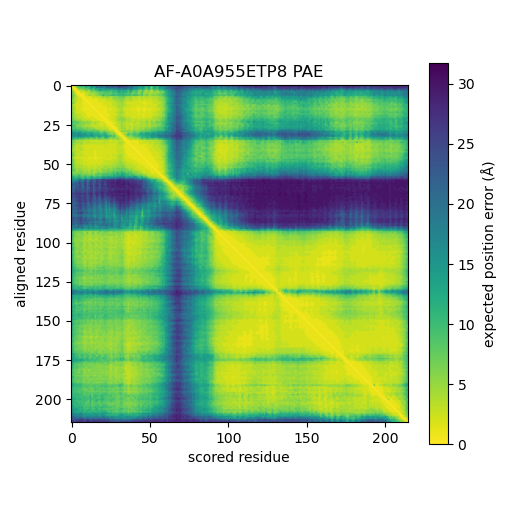7 ? 2.062 0.834 13.491 1.00 85.25 97 ASP A CA 1
ATOM 752 C C . ASP A 1 97 ? 1.774 -0.517 12.840 1.00 85.25 97 ASP A C 1
ATOM 754 O O . ASP A 1 97 ? 2.111 -0.707 11.671 1.00 85.25 97 ASP A O 1
ATOM 758 N N . ILE A 1 98 ? 1.108 -1.435 13.549 1.00 87.75 98 ILE A N 1
ATOM 759 C CA . ILE A 1 98 ? 0.630 -2.696 12.964 1.00 87.75 98 ILE A CA 1
ATOM 760 C C . ILE A 1 98 ? -0.344 -2.394 11.822 1.00 87.75 98 ILE A C 1
ATOM 762 O O . ILE A 1 98 ? -0.140 -2.866 10.705 1.00 87.75 98 ILE A O 1
ATOM 766 N N . LEU A 1 99 ? -1.343 -1.538 12.064 1.00 85.94 99 LEU A N 1
ATOM 767 C CA . LEU A 1 99 ? -2.317 -1.161 11.039 1.00 85.94 99 LEU A CA 1
ATOM 768 C C . LEU A 1 99 ? -1.653 -0.467 9.839 1.00 85.94 99 L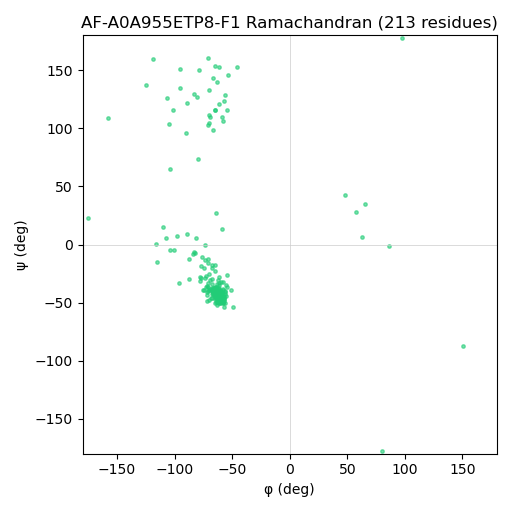EU A C 1
ATOM 770 O O . LEU A 1 99 ? -2.050 -0.682 8.694 1.00 85.94 99 LEU A O 1
ATOM 774 N N . ALA A 1 100 ? -0.642 0.365 10.083 1.00 87.94 100 ALA A N 1
ATOM 775 C CA . ALA A 1 100 ? 0.098 1.038 9.025 1.00 87.94 100 ALA A CA 1
ATOM 776 C C . ALA A 1 100 ? 0.926 0.054 8.187 1.00 87.94 100 ALA A C 1
ATOM 778 O O . ALA A 1 100 ? 0.948 0.159 6.961 1.00 87.94 100 ALA A O 1
ATOM 779 N N . ARG A 1 101 ? 1.537 -0.945 8.829 1.00 89.56 101 ARG A N 1
ATOM 780 C CA . ARG A 1 101 ? 2.278 -2.008 8.147 1.00 89.56 101 ARG A CA 1
ATOM 781 C C . ARG A 1 101 ? 1.361 -2.861 7.272 1.00 89.56 101 ARG A C 1
ATOM 783 O O . ARG A 1 101 ? 1.632 -2.986 6.080 1.00 89.56 101 ARG A O 1
ATOM 790 N N . ASP A 1 102 ? 0.238 -3.325 7.816 1.00 91.25 102 ASP A N 1
ATOM 791 C CA . ASP A 1 102 ? -0.761 -4.104 7.073 1.00 91.25 102 ASP A CA 1
ATOM 792 C C . ASP A 1 102 ? -1.335 -3.310 5.890 1.00 91.25 102 ASP A C 1
ATOM 794 O O . ASP A 1 102 ? -1.531 -3.839 4.792 1.00 91.25 102 ASP A O 1
ATOM 798 N N . TRP A 1 103 ? -1.570 -2.009 6.083 1.00 91.12 103 TRP A N 1
ATOM 799 C CA . TRP A 1 103 ? -1.970 -1.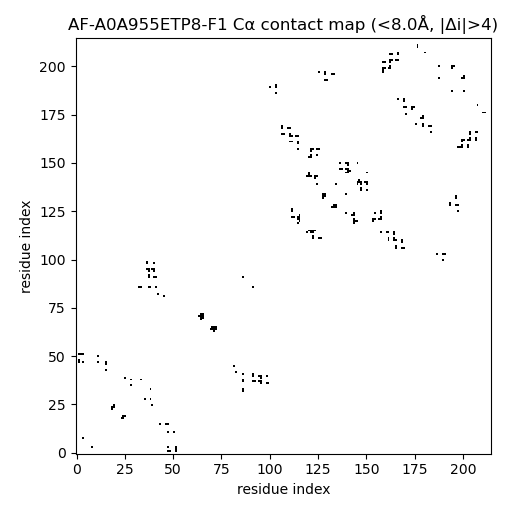119 4.998 1.00 91.12 103 TRP A CA 1
ATOM 800 C C . TRP A 1 103 ? -0.897 -1.027 3.908 1.00 91.12 103 TRP A C 1
ATOM 802 O O . TRP A 1 103 ? -1.230 -1.144 2.729 1.00 91.12 103 TRP A O 1
ATOM 812 N N . SER A 1 104 ? 0.375 -0.852 4.277 1.00 92.94 104 SER A N 1
ATOM 813 C CA . SER A 1 104 ? 1.468 -0.753 3.304 1.00 92.94 104 SER A CA 1
ATOM 814 C C . SER A 1 104 ? 1.609 -2.023 2.462 1.00 92.94 104 SER A C 1
ATOM 816 O O . SER A 1 104 ? 1.769 -1.936 1.241 1.00 92.94 104 SER A O 1
ATOM 818 N N . ASP A 1 105 ? 1.441 -3.193 3.084 1.00 92.75 105 ASP A N 1
ATOM 819 C CA . ASP A 1 105 ? 1.435 -4.482 2.397 1.00 92.75 105 ASP A CA 1
ATOM 820 C C . ASP A 1 105 ? 0.227 -4.589 1.458 1.00 92.75 105 ASP A C 1
ATOM 822 O O . ASP A 1 105 ? 0.370 -4.987 0.300 1.00 92.75 105 ASP A O 1
ATOM 826 N N . CYS A 1 106 ? -0.957 -4.160 1.903 1.00 93.81 106 CYS A N 1
ATOM 827 C CA . CYS A 1 106 ? -2.163 -4.132 1.076 1.00 93.81 106 CYS A CA 1
ATOM 828 C C . CYS A 1 106 ? -1.998 -3.233 -0.163 1.00 93.81 106 CYS A C 1
ATOM 830 O O . CYS A 1 106 ? -2.312 -3.659 -1.278 1.00 93.81 106 CYS A O 1
ATOM 832 N N . VAL A 1 107 ? -1.457 -2.021 0.005 1.00 94.31 107 VAL A N 1
ATOM 833 C CA . VAL A 1 107 ? -1.171 -1.088 -1.099 1.00 94.31 107 VAL A CA 1
ATOM 834 C C . VAL A 1 107 ? -0.173 -1.700 -2.081 1.00 94.31 107 VAL A C 1
ATOM 836 O O . VAL A 1 107 ? -0.405 -1.688 -3.292 1.00 94.31 107 VAL A O 1
ATOM 839 N N . LEU A 1 108 ? 0.913 -2.291 -1.573 1.00 94.25 108 LEU A N 1
ATOM 840 C CA . LEU A 1 108 ? 1.928 -2.943 -2.396 1.00 94.25 108 LEU A CA 1
ATOM 841 C C . LEU A 1 108 ? 1.339 -4.098 -3.218 1.00 94.25 108 LEU A C 1
ATOM 843 O O . LEU A 1 108 ? 1.559 -4.163 -4.430 1.00 94.25 108 LEU A O 1
ATOM 847 N N . GLN A 1 109 ? 0.569 -4.985 -2.582 1.00 94.56 109 GLN A N 1
ATOM 848 C CA . GLN A 1 109 ? -0.048 -6.136 -3.245 1.00 94.56 109 GLN A CA 1
ATOM 849 C C . GLN A 1 109 ? -1.067 -5.706 -4.302 1.00 94.56 109 GLN A C 1
ATOM 851 O O . GLN A 1 109 ? -1.036 -6.205 -5.428 1.00 94.56 109 GLN A O 1
ATOM 856 N N . ARG A 1 110 ? -1.923 -4.722 -3.999 1.00 95.75 110 ARG A N 1
ATOM 857 C CA . ARG A 1 110 ? -2.895 -4.188 -4.966 1.00 95.75 110 ARG A CA 1
ATOM 858 C C . ARG A 1 110 ? -2.216 -3.553 -6.173 1.00 95.75 110 ARG A C 1
ATOM 860 O O . ARG A 1 110 ? -2.629 -3.814 -7.308 1.00 95.75 110 ARG A O 1
ATOM 867 N N . ALA A 1 111 ? -1.158 -2.775 -5.949 1.00 96.12 111 ALA A N 1
ATOM 868 C CA . ALA A 1 111 ? -0.364 -2.199 -7.026 1.00 96.12 111 ALA A CA 1
ATOM 869 C C . ALA A 1 111 ? 0.276 -3.295 -7.897 1.00 96.12 111 ALA A C 1
ATOM 871 O O . ALA A 1 111 ? 0.154 -3.256 -9.124 1.00 96.12 111 ALA A O 1
ATOM 872 N N . LEU A 1 112 ? 0.878 -4.324 -7.289 1.00 95.56 112 LEU A N 1
ATOM 873 C CA . LEU A 1 112 ? 1.438 -5.471 -8.015 1.00 95.56 112 LEU A CA 1
ATOM 874 C C . LEU A 1 112 ? 0.384 -6.230 -8.819 1.00 95.56 112 LEU A C 1
ATOM 876 O O . LEU A 1 112 ? 0.637 -6.582 -9.971 1.00 95.56 112 LEU A O 1
ATOM 880 N N . ASP A 1 113 ? -0.805 -6.447 -8.264 1.00 96.75 113 ASP A N 1
ATOM 881 C CA . ASP A 1 113 ? -1.902 -7.109 -8.965 1.00 96.75 113 ASP A CA 1
ATOM 882 C C . ASP A 1 113 ? -2.398 -6.301 -10.165 1.00 96.75 113 ASP A C 1
ATOM 884 O O . ASP A 1 113 ? -2.720 -6.871 -11.213 1.00 96.75 113 ASP A O 1
ATOM 888 N N . ARG A 1 114 ? -2.421 -4.967 -10.065 1.00 96.38 114 ARG A N 1
ATOM 889 C CA . ARG A 1 114 ? -2.712 -4.097 -11.214 1.00 96.38 114 ARG A CA 1
ATOM 890 C C . ARG A 1 114 ? -1.633 -4.196 -12.283 1.00 96.38 114 ARG A C 1
ATOM 892 O O . ARG A 1 114 ? -1.970 -4.345 -13.461 1.00 96.38 114 ARG A O 1
ATOM 899 N N . VAL A 1 115 ? -0.355 -4.191 -11.896 1.00 96.94 115 VAL A N 1
ATOM 900 C CA . VAL A 1 115 ? 0.747 -4.420 -12.843 1.00 96.94 115 VAL A CA 1
ATOM 901 C C . VAL A 1 115 ? 0.605 -5.792 -13.500 1.00 96.94 115 VAL A C 1
ATOM 903 O O . VAL A 1 115 ? 0.701 -5.879 -14.722 1.00 96.94 115 VAL A O 1
ATOM 906 N N . ARG A 1 116 ? 0.294 -6.841 -12.729 1.00 96.88 116 ARG A N 1
ATOM 907 C CA . ARG A 1 116 ? 0.115 -8.222 -13.206 1.00 96.88 116 ARG A CA 1
ATOM 908 C C . ARG A 1 116 ? -1.002 -8.337 -14.231 1.00 96.88 116 ARG A C 1
ATOM 910 O O . ARG A 1 116 ? -0.802 -8.972 -15.263 1.00 96.88 116 ARG A O 1
ATOM 917 N N . ARG A 1 117 ? -2.138 -7.669 -14.002 1.00 96.81 117 ARG A N 1
ATOM 918 C CA . ARG A 1 117 ? -3.245 -7.598 -14.973 1.00 96.81 117 ARG A CA 1
ATOM 919 C C . ARG A 1 117 ? -2.841 -6.940 -16.295 1.00 96.81 117 ARG A C 1
ATOM 921 O O . ARG A 1 117 ? -3.429 -7.250 -17.325 1.00 96.81 117 ARG A O 1
ATOM 928 N N . ARG A 1 118 ? -1.855 -6.038 -16.280 1.00 96.00 118 ARG A N 1
ATOM 929 C CA . ARG A 1 118 ? -1.404 -5.298 -17.468 1.00 96.00 118 ARG A CA 1
ATOM 930 C C . ARG A 1 118 ? -0.194 -5.923 -18.166 1.00 96.00 118 ARG A C 1
ATOM 932 O O . ARG A 1 118 ? -0.065 -5.796 -19.379 1.00 96.00 118 ARG A O 1
ATOM 939 N N . SER A 1 119 ? 0.709 -6.546 -17.417 1.00 96.56 119 SER A N 1
ATOM 940 C CA . SER A 1 119 ? 1.880 -7.258 -17.931 1.00 96.56 119 SER A CA 1
ATOM 941 C C . SER A 1 119 ? 2.371 -8.275 -16.902 1.00 96.56 119 SER A C 1
ATOM 943 O O . SER A 1 119 ? 2.970 -7.910 -15.887 1.00 96.56 119 SER A O 1
ATOM 945 N N . ALA A 1 120 ? 2.172 -9.560 -17.203 1.00 95.81 120 ALA A N 1
ATOM 946 C CA . ALA A 1 120 ? 2.656 -10.653 -16.366 1.00 95.81 120 ALA A CA 1
ATOM 947 C C . ALA A 1 120 ? 4.184 -10.610 -16.206 1.00 95.81 120 ALA A C 1
ATOM 949 O O . ALA A 1 120 ? 4.671 -10.665 -15.086 1.00 95.81 120 ALA A O 1
ATOM 950 N N . ALA A 1 121 ? 4.935 -10.408 -17.296 1.00 95.25 121 ALA A N 1
ATOM 951 C CA . ALA A 1 121 ? 6.400 -10.369 -17.266 1.00 95.25 121 ALA A CA 1
ATOM 952 C C . ALA A 1 121 ? 6.945 -9.254 -16.351 1.00 95.25 121 ALA A C 1
ATOM 954 O O . ALA A 1 121 ? 7.877 -9.470 -15.579 1.00 95.25 121 ALA A O 1
ATOM 955 N N . ASN A 1 122 ? 6.331 -8.067 -16.385 1.00 95.50 122 ASN A N 1
ATOM 956 C CA . ASN A 1 122 ? 6.729 -6.958 -15.516 1.00 95.50 122 ASN A CA 1
ATOM 957 C C . ASN A 1 122 ? 6.430 -7.263 -14.044 1.00 95.50 122 ASN A C 1
ATOM 959 O O . ASN A 1 122 ? 7.259 -6.974 -13.185 1.00 95.50 122 ASN A O 1
ATOM 963 N N . ALA A 1 123 ? 5.260 -7.840 -13.756 1.00 95.56 123 ALA A N 1
ATOM 964 C CA . ALA A 1 123 ? 4.883 -8.218 -12.398 1.00 95.56 123 ALA A CA 1
ATOM 965 C C . ALA A 1 123 ? 5.749 -9.354 -11.846 1.00 95.56 123 ALA A C 1
ATOM 967 O O . ALA A 1 123 ? 6.096 -9.320 -10.671 1.00 95.56 123 ALA A O 1
ATOM 968 N N . THR A 1 124 ? 6.131 -10.321 -12.683 1.00 94.88 124 THR A N 1
ATOM 969 C CA . THR A 1 124 ? 7.049 -11.400 -12.307 1.00 94.88 124 THR A CA 1
ATOM 970 C C . THR A 1 124 ? 8.381 -10.833 -11.835 1.00 94.88 124 THR A C 1
ATOM 972 O O . THR A 1 124 ? 8.815 -11.158 -10.737 1.00 94.88 124 THR A O 1
ATOM 975 N N . TRP A 1 125 ? 9.001 -9.929 -12.601 1.00 94.31 125 TRP A N 1
ATOM 976 C CA . TRP A 1 125 ? 10.254 -9.303 -12.168 1.00 94.31 125 TRP A CA 1
ATOM 977 C C . TRP A 1 125 ? 10.096 -8.497 -10.868 1.00 94.31 125 TRP A C 1
ATOM 979 O O . TRP A 1 125 ? 10.933 -8.616 -9.979 1.00 94.31 125 TRP A O 1
ATOM 989 N N . LEU A 1 126 ? 9.018 -7.716 -10.720 1.00 94.06 126 LEU A N 1
ATOM 990 C CA . LEU A 1 126 ? 8.768 -6.968 -9.478 1.00 94.06 126 LEU A CA 1
ATOM 991 C C . LEU A 1 126 ? 8.586 -7.895 -8.268 1.00 94.06 126 LEU A C 1
ATOM 993 O O . LEU A 1 126 ? 9.052 -7.564 -7.183 1.00 94.06 126 LEU A O 1
ATOM 997 N N . ALA A 1 127 ? 7.933 -9.046 -8.450 1.00 92.25 127 ALA A N 1
ATOM 998 C CA . ALA A 1 127 ? 7.737 -10.030 -7.391 1.00 92.25 127 ALA A CA 1
ATOM 999 C C . ALA A 1 127 ? 9.058 -10.682 -6.954 1.00 92.25 127 ALA A C 1
ATOM 1001 O O . ALA A 1 127 ? 9.273 -10.832 -5.757 1.00 92.25 127 ALA A O 1
ATOM 1002 N N . LEU A 1 128 ? 9.975 -10.972 -7.888 1.00 91.25 128 LEU A N 1
ATOM 1003 C CA . LEU A 1 128 ? 11.312 -11.495 -7.556 1.00 91.25 128 LEU A CA 1
ATOM 1004 C C . LEU A 1 128 ? 12.089 -10.556 -6.621 1.00 91.25 128 LEU A C 1
ATOM 1006 O O . LEU A 1 128 ? 12.848 -11.008 -5.771 1.00 91.25 128 LEU A O 1
ATOM 1010 N N . LEU A 1 129 ? 11.874 -9.243 -6.745 1.00 87.94 129 LEU A N 1
ATOM 1011 C CA . LEU A 1 129 ? 12.505 -8.253 -5.872 1.00 87.94 129 LEU A CA 1
ATOM 1012 C C . LEU A 1 129 ? 11.922 -8.215 -4.458 1.00 87.94 129 LEU A C 1
ATOM 1014 O O . LEU A 1 129 ? 12.522 -7.580 -3.597 1.00 87.94 129 LEU A O 1
ATOM 1018 N N . LEU A 1 130 ? 10.770 -8.836 -4.200 1.00 85.75 130 LEU A N 1
ATOM 1019 C CA . LEU A 1 130 ? 10.250 -8.971 -2.837 1.00 85.75 130 LEU A CA 1
ATOM 1020 C C . LEU A 1 130 ? 11.051 -10.022 -2.067 1.00 85.75 130 LEU A C 1
ATOM 1022 O O . LEU A 1 130 ? 11.398 -9.789 -0.909 1.00 85.75 130 LEU A O 1
ATOM 1026 N N . ASP A 1 131 ? 11.423 -11.108 -2.747 1.00 80.62 131 ASP A N 1
ATOM 1027 C CA . ASP A 1 131 ? 12.073 -12.282 -2.157 1.00 80.62 131 ASP A CA 1
ATOM 1028 C C . ASP A 1 131 ? 13.527 -12.041 -1.722 1.00 80.62 131 ASP A C 1
ATOM 1030 O O . ASP A 1 131 ? 14.071 -12.819 -0.940 1.00 80.62 131 ASP A O 1
ATOM 1034 N N . GLY A 1 132 ? 14.170 -10.962 -2.174 1.00 74.19 132 GLY A N 1
ATOM 1035 C CA . GLY A 1 132 ? 15.526 -10.631 -1.728 1.00 74.19 132 GLY A CA 1
ATOM 1036 C C . GLY A 1 132 ? 16.328 -9.887 -2.779 1.00 74.19 132 GLY A C 1
ATOM 1037 O O . GLY A 1 132 ? 16.347 -8.658 -2.798 1.00 74.19 132 GLY A O 1
ATOM 1038 N N . ASP A 1 133 ? 16.993 -10.632 -3.646 1.00 73.88 133 ASP A N 1
ATOM 1039 C CA . ASP A 1 133 ? 18.036 -10.089 -4.510 1.00 73.88 133 ASP A CA 1
ATOM 1040 C C . ASP A 1 133 ? 17.531 -9.690 -5.902 1.00 73.88 133 ASP A C 1
ATOM 1042 O O . ASP A 1 133 ? 16.594 -10.278 -6.442 1.00 73.88 133 ASP A O 1
ATOM 1046 N N . ASP A 1 134 ? 18.190 -8.691 -6.507 1.00 81.12 134 ASP A N 1
ATOM 1047 C CA . ASP A 1 134 ? 18.014 -8.368 -7.928 1.00 81.12 134 ASP A CA 1
ATOM 1048 C C . ASP A 1 134 ? 18.645 -9.492 -8.767 1.00 81.12 134 ASP A C 1
ATOM 1050 O O . ASP A 1 134 ? 19.871 -9.652 -8.750 1.00 81.12 134 ASP A O 1
ATOM 1054 N N . PRO A 1 135 ? 17.844 -10.303 -9.482 1.00 87.50 135 PRO A N 1
ATOM 1055 C CA . PRO A 1 135 ? 18.368 -11.465 -10.176 1.00 87.50 135 PRO A CA 1
ATOM 1056 C C . PRO A 1 135 ? 19.221 -11.069 -11.386 1.00 87.50 135 PRO A C 1
ATOM 1058 O O . PRO A 1 135 ? 19.091 -9.977 -11.957 1.00 87.50 135 PRO A O 1
ATOM 1061 N N . SER A 1 136 ? 20.064 -12.002 -11.837 1.00 92.25 136 SER A N 1
ATOM 1062 C CA . SER A 1 136 ? 20.831 -11.830 -13.072 1.00 92.25 136 SER A CA 1
ATOM 1063 C C . SER A 1 136 ? 19.912 -11.684 -14.288 1.00 92.25 136 SER A C 1
ATOM 1065 O O . SER A 1 136 ? 18.807 -12.228 -14.325 1.00 92.25 136 SER A O 1
ATOM 1067 N N . ASP A 1 137 ? 20.384 -10.988 -15.323 1.00 94.38 137 ASP A N 1
ATOM 1068 C CA . ASP A 1 137 ? 19.599 -10.785 -16.547 1.00 94.38 137 ASP A CA 1
ATOM 1069 C C . ASP A 1 137 ? 19.222 -12.101 -17.236 1.00 94.38 137 ASP A C 1
ATOM 1071 O O . ASP A 1 137 ? 18.133 -12.198 -17.793 1.00 94.38 137 ASP A O 1
ATOM 1075 N N . ASP A 1 138 ? 20.071 -13.128 -17.153 1.00 95.19 138 ASP A N 1
ATOM 1076 C CA . ASP A 1 138 ? 19.781 -14.452 -17.716 1.00 95.19 138 ASP A CA 1
ATOM 1077 C C . ASP A 1 138 ? 18.626 -15.137 -16.978 1.00 95.19 138 ASP A C 1
ATOM 1079 O O . ASP A 1 138 ? 17.732 -15.712 -17.601 1.00 95.19 138 ASP A O 1
ATOM 1083 N N . TYR A 1 139 ? 18.604 -15.024 -15.648 1.00 94.62 139 TYR A N 1
ATOM 1084 C CA . TYR A 1 139 ? 17.511 -15.551 -14.841 1.00 94.62 139 TYR A CA 1
ATOM 1085 C C . TYR A 1 139 ? 16.211 -14.784 -15.101 1.00 94.62 139 TYR A C 1
ATOM 1087 O O . TYR A 1 139 ? 15.170 -15.395 -15.343 1.00 94.62 139 TYR A O 1
ATOM 1095 N N . VAL A 1 140 ? 16.271 -13.446 -15.123 1.00 94.56 140 VAL A N 1
ATOM 1096 C CA . VAL A 1 140 ? 15.104 -12.600 -15.416 1.00 94.56 140 VAL A CA 1
ATOM 1097 C C . VAL A 1 140 ? 14.545 -12.907 -16.803 1.00 94.56 140 VAL A C 1
ATOM 1099 O O . VAL A 1 140 ? 13.332 -13.057 -16.937 1.00 94.56 140 VAL A O 1
ATOM 1102 N N . ALA A 1 141 ? 15.402 -13.045 -17.817 1.00 96.56 141 ALA A N 1
ATOM 1103 C CA . ALA A 1 141 ? 15.004 -13.414 -19.172 1.00 96.56 141 ALA A CA 1
ATOM 1104 C C . ALA A 1 141 ? 14.241 -14.748 -19.197 1.00 96.56 141 ALA A C 1
ATOM 1106 O O . ALA A 1 141 ? 13.136 -14.815 -19.738 1.00 96.56 141 ALA A O 1
ATOM 1107 N N . GLY A 1 142 ? 14.785 -15.779 -18.540 1.00 96.50 142 GLY A N 1
ATOM 1108 C CA . GLY A 1 142 ? 14.165 -17.101 -18.459 1.00 96.50 142 GLY A CA 1
ATOM 1109 C C . GLY A 1 142 ? 12.813 -17.100 -17.742 1.00 96.50 142 GLY A C 1
ATOM 1110 O O . GLY A 1 142 ? 11.830 -17.594 -18.287 1.00 96.50 142 GLY A O 1
ATOM 1111 N N . VAL A 1 143 ? 12.737 -16.510 -16.544 1.00 94.44 143 VAL A N 1
ATOM 1112 C CA . VAL A 1 143 ? 11.509 -16.513 -15.723 1.00 94.44 143 VAL A CA 1
ATOM 1113 C C . VAL A 1 143 ? 10.431 -15.598 -16.311 1.00 94.44 14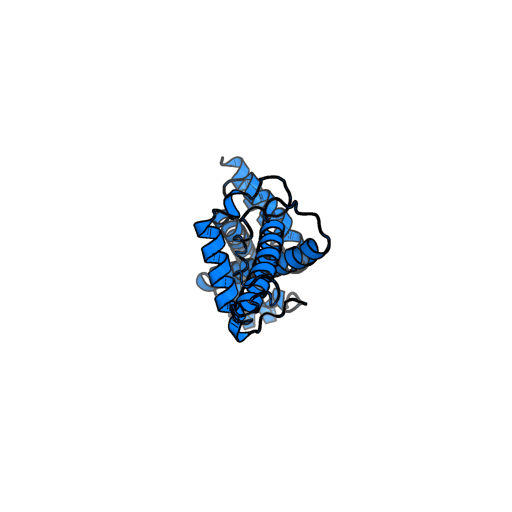3 VAL A C 1
ATOM 1115 O O . VAL A 1 143 ? 9.246 -15.921 -16.262 1.00 94.44 143 VAL A O 1
ATOM 1118 N N . CYS A 1 144 ? 10.816 -14.469 -16.910 1.00 94.38 144 CYS A N 1
ATOM 1119 C CA . CYS A 1 144 ? 9.863 -13.549 -17.534 1.00 94.38 144 CYS A CA 1
ATOM 1120 C C . CYS A 1 144 ? 9.489 -13.944 -18.972 1.00 94.38 144 CYS A C 1
ATOM 1122 O O . CYS A 1 144 ? 8.596 -13.319 -19.543 1.00 94.38 144 CYS A O 1
ATOM 1124 N N . GLY A 1 145 ? 10.156 -14.946 -19.560 1.00 95.62 145 GLY A N 1
ATOM 1125 C CA . GLY A 1 145 ? 9.916 -15.395 -20.933 1.00 95.62 145 GLY A CA 1
ATOM 1126 C C . GLY A 1 145 ? 10.278 -14.346 -21.987 1.00 95.62 145 GLY A C 1
ATOM 1127 O O . GLY A 1 145 ? 9.587 -14.226 -22.998 1.00 95.62 145 GLY A O 1
ATOM 1128 N N . VAL A 1 146 ? 11.323 -13.553 -21.739 1.00 95.69 146 VAL A N 1
ATOM 1129 C CA . VAL A 1 146 ? 11.786 -12.489 -22.643 1.00 95.69 146 VAL A CA 1
ATOM 1130 C C . VAL A 1 146 ? 13.210 -12.747 -23.112 1.00 95.69 146 VAL A C 1
ATOM 1132 O O . VAL A 1 146 ? 13.973 -13.468 -22.476 1.00 95.69 146 VAL A O 1
ATOM 1135 N N . GLU A 1 147 ? 13.597 -12.129 -24.224 1.00 96.50 147 GLU A N 1
ATOM 1136 C CA . GLU A 1 147 ? 14.992 -12.142 -24.654 1.00 96.50 147 GLU A CA 1
ATOM 1137 C C . GLU A 1 147 ? 15.866 -11.363 -23.658 1.00 96.50 147 GLU A C 1
ATOM 1139 O O . GLU A 1 147 ? 15.466 -10.311 -23.153 1.00 96.50 147 GLU A O 1
ATOM 1144 N N . ARG A 1 148 ? 17.095 -11.834 -23.420 1.00 96.75 148 ARG A N 1
ATOM 1145 C CA . ARG A 1 148 ? 18.076 -11.170 -22.547 1.00 96.75 148 ARG A CA 1
ATOM 1146 C C . ARG A 1 148 ? 18.276 -9.692 -22.895 1.00 96.75 148 ARG A C 1
ATOM 1148 O O . ARG A 1 148 ? 18.367 -8.854 -22.003 1.00 96.75 148 ARG A O 1
ATOM 1155 N N . SER A 1 149 ? 18.298 -9.357 -24.185 1.00 96.56 149 SER A N 1
ATOM 1156 C CA . SER A 1 149 ? 18.446 -7.978 -24.672 1.00 96.56 149 SER A CA 1
ATOM 1157 C C . SER A 1 149 ? 17.269 -7.063 -24.290 1.00 96.56 149 SER A C 1
ATOM 1159 O O . SER A 1 149 ? 17.441 -5.848 -24.196 1.00 96.56 149 SER A O 1
ATOM 1161 N N . ALA A 1 150 ? 16.088 -7.626 -24.012 1.00 96.69 150 ALA A N 1
ATOM 1162 C CA . ALA A 1 150 ? 14.883 -6.889 -23.638 1.00 96.69 150 ALA A CA 1
ATOM 1163 C C . ALA A 1 150 ? 14.767 -6.622 -22.125 1.00 96.69 150 ALA A C 1
ATOM 1165 O O . ALA A 1 150 ? 13.943 -5.797 -21.713 1.00 96.69 150 ALA A O 1
ATOM 1166 N N . VAL A 1 151 ? 15.587 -7.274 -21.292 1.00 96.31 151 VAL A N 1
ATOM 1167 C CA . VAL A 1 151 ? 15.537 -7.157 -19.823 1.00 96.31 151 VAL A CA 1
ATOM 1168 C C . VAL A 1 151 ? 15.666 -5.704 -19.334 1.00 96.31 151 VAL A C 1
ATOM 1170 O O . VAL A 1 151 ? 14.841 -5.295 -18.513 1.00 96.31 151 VAL A O 1
ATOM 1173 N N . PRO A 1 152 ? 16.583 -4.858 -19.849 1.00 95.75 152 PRO A N 1
ATOM 1174 C CA . PRO A 1 152 ? 16.668 -3.464 -19.405 1.00 95.75 152 PRO A CA 1
ATOM 1175 C C . PRO A 1 152 ? 15.368 -2.672 -19.627 1.00 95.75 152 PRO A C 1
ATOM 1177 O O . PRO A 1 152 ? 14.927 -1.920 -18.752 1.00 95.75 152 PRO A O 1
ATOM 1180 N N . LEU A 1 153 ? 14.709 -2.872 -20.774 1.00 96.62 153 LEU A N 1
ATOM 1181 C CA . LEU A 1 153 ? 13.434 -2.219 -21.089 1.00 96.62 153 LEU A CA 1
ATOM 1182 C C . LEU A 1 153 ? 12.279 -2.771 -20.247 1.00 96.62 153 LEU A C 1
ATOM 1184 O O . LEU A 1 153 ? 11.412 -1.997 -19.831 1.00 96.62 153 LEU A O 1
ATOM 1188 N N . LEU A 1 154 ? 12.278 -4.079 -19.966 1.00 96.44 154 LEU A N 1
ATOM 1189 C CA . LEU A 1 154 ? 11.331 -4.713 -19.046 1.00 96.44 154 LEU A CA 1
ATOM 1190 C C . LEU A 1 154 ? 11.404 -4.049 -17.665 1.00 96.44 154 LEU A C 1
ATOM 1192 O O . LEU A 1 154 ? 10.380 -3.565 -17.178 1.00 96.44 154 LEU A O 1
ATOM 1196 N N . ARG A 1 155 ? 12.607 -3.960 -17.076 1.00 95.06 155 ARG A N 1
ATOM 1197 C CA . ARG A 1 155 ? 12.838 -3.351 -15.754 1.00 95.06 155 ARG A CA 1
ATOM 1198 C C . ARG A 1 155 ? 12.375 -1.898 -15.729 1.00 95.06 155 ARG A C 1
ATOM 1200 O O . ARG A 1 155 ? 11.585 -1.515 -14.869 1.00 95.06 155 ARG A O 1
ATOM 1207 N N . LEU A 1 156 ? 12.788 -1.092 -16.711 1.00 95.12 156 LEU A N 1
ATOM 1208 C CA . LEU A 1 156 ? 12.375 0.312 -16.808 1.00 95.12 156 LEU A CA 1
ATOM 1209 C C . LEU A 1 156 ? 10.847 0.459 -16.861 1.00 95.12 156 LEU A C 1
ATOM 1211 O O . LEU A 1 156 ? 10.271 1.281 -16.142 1.00 95.12 156 LEU A O 1
ATOM 1215 N N . ARG A 1 157 ? 10.179 -0.336 -17.705 1.00 95.69 157 ARG A N 1
ATOM 1216 C CA . ARG A 1 157 ? 8.719 -0.302 -17.831 1.00 95.69 157 ARG A CA 1
ATOM 1217 C C . ARG A 1 157 ? 8.048 -0.749 -16.535 1.00 95.69 157 ARG A C 1
ATOM 1219 O O . ARG A 1 157 ? 7.096 -0.107 -16.107 1.00 95.69 157 ARG A O 1
ATOM 1226 N N . ALA A 1 158 ? 8.540 -1.813 -15.908 1.00 95.50 158 ALA A N 1
ATOM 1227 C CA . ALA A 1 158 ? 7.993 -2.342 -14.667 1.00 95.50 158 ALA A CA 1
ATOM 1228 C C . ALA A 1 158 ? 8.085 -1.324 -13.526 1.00 95.50 158 ALA A C 1
ATOM 1230 O O . ALA A 1 158 ? 7.088 -1.092 -12.850 1.00 95.50 158 ALA A O 1
ATOM 1231 N N . ARG A 1 159 ? 9.219 -0.627 -13.389 1.00 95.62 159 ARG A N 1
ATOM 1232 C CA . ARG A 1 159 ? 9.399 0.452 -12.403 1.00 95.62 159 ARG A CA 1
ATOM 1233 C C . ARG A 1 159 ? 8.392 1.583 -12.584 1.00 95.62 159 ARG A C 1
ATOM 1235 O O . ARG A 1 159 ? 7.756 2.000 -11.623 1.00 95.62 159 ARG A O 1
ATOM 1242 N N . ARG A 1 160 ? 8.213 2.058 -13.821 1.00 95.50 160 ARG A N 1
ATOM 1243 C CA . ARG A 1 160 ? 7.247 3.126 -14.136 1.00 95.50 160 ARG A CA 1
ATOM 1244 C C . ARG A 1 160 ? 5.807 2.699 -13.888 1.00 95.50 160 ARG A C 1
ATOM 1246 O O . ARG A 1 160 ? 5.035 3.482 -13.347 1.00 95.50 160 ARG A O 1
ATOM 1253 N N . MET A 1 161 ? 5.456 1.472 -14.273 1.00 96.06 161 MET A N 1
ATOM 1254 C CA . MET A 1 161 ? 4.130 0.921 -13.996 1.00 96.06 161 MET A CA 1
ATOM 1255 C C . MET A 1 161 ? 3.893 0.852 -12.492 1.00 96.06 161 MET A C 1
ATOM 1257 O O . MET A 1 161 ? 2.898 1.379 -12.020 1.00 96.06 161 MET A O 1
ATOM 1261 N N . MET A 1 162 ? 4.837 0.293 -11.738 1.00 95.88 162 MET A N 1
ATOM 1262 C CA . MET A 1 162 ? 4.718 0.179 -10.291 1.00 95.88 162 MET A CA 1
ATOM 1263 C C . MET A 1 162 ? 4.584 1.539 -9.604 1.00 95.88 162 MET A C 1
ATOM 1265 O O . MET A 1 162 ? 3.699 1.712 -8.776 1.00 95.88 162 MET A O 1
ATOM 1269 N N . ALA A 1 163 ? 5.416 2.516 -9.977 1.00 94.69 163 ALA A N 1
ATOM 1270 C CA . ALA A 1 163 ? 5.324 3.878 -9.457 1.00 94.69 163 ALA A CA 1
ATOM 1271 C C . ALA A 1 163 ? 3.939 4.490 -9.715 1.00 94.69 163 ALA A C 1
ATOM 1273 O O . ALA A 1 163 ? 3.334 5.048 -8.806 1.00 94.69 163 ALA A O 1
ATOM 1274 N N . SER A 1 164 ? 3.413 4.330 -10.934 1.00 94.88 164 SER A N 1
ATOM 1275 C CA . SER A 1 164 ? 2.083 4.826 -11.291 1.00 94.88 164 SER A CA 1
ATOM 1276 C C . SER A 1 164 ? 0.962 4.121 -10.524 1.00 94.88 164 SER A C 1
ATOM 1278 O O . SER A 1 164 ? 0.005 4.787 -10.141 1.00 94.88 164 SER A O 1
ATOM 1280 N N . GLU A 1 165 ? 1.049 2.804 -10.317 1.00 96.00 165 GLU A N 1
ATOM 1281 C CA . GLU A 1 165 ? 0.032 2.053 -9.572 1.00 96.00 165 GLU A CA 1
ATOM 1282 C C . GLU A 1 165 ? 0.076 2.366 -8.070 1.00 96.00 165 GLU A C 1
ATOM 1284 O O . GLU A 1 165 ? -0.977 2.565 -7.477 1.00 96.00 165 GLU A O 1
ATOM 1289 N N . LEU A 1 166 ? 1.264 2.486 -7.465 1.00 94.94 166 LEU A N 1
ATOM 1290 C CA . LEU A 1 166 ? 1.409 2.912 -6.066 1.00 94.94 166 LEU A CA 1
ATOM 1291 C C . LEU A 1 166 ? 0.861 4.325 -5.853 1.00 94.94 166 LEU A C 1
ATOM 1293 O O . LEU A 1 166 ? 0.117 4.561 -4.906 1.00 94.94 166 LEU A O 1
ATOM 1297 N N . PHE A 1 167 ? 1.197 5.253 -6.753 1.00 93.69 167 PHE A N 1
ATOM 1298 C CA . PHE A 1 167 ? 0.657 6.609 -6.714 1.00 93.69 167 PHE A CA 1
ATOM 1299 C C . PHE A 1 167 ? -0.872 6.604 -6.806 1.00 93.69 167 PHE A C 1
ATOM 1301 O O . PHE A 1 167 ? -1.534 7.292 -6.035 1.00 93.69 167 PHE A O 1
ATOM 1308 N N . ARG A 1 168 ? -1.433 5.803 -7.723 1.00 92.75 168 ARG A N 1
ATOM 1309 C CA . ARG A 1 168 ? -2.883 5.678 -7.899 1.00 92.75 168 ARG A CA 1
ATOM 1310 C C . ARG A 1 168 ? -3.569 5.106 -6.663 1.00 92.75 168 ARG A C 1
ATOM 1312 O O . ARG A 1 168 ? -4.572 5.663 -6.253 1.00 92.75 168 ARG A O 1
ATOM 1319 N N . GLU A 1 169 ? -3.040 4.041 -6.061 1.00 93.94 169 GLU A N 1
ATOM 1320 C CA . GLU A 1 169 ? -3.636 3.450 -4.851 1.00 93.94 169 GLU A CA 1
ATOM 1321 C C . GLU A 1 169 ? -3.745 4.463 -3.709 1.00 93.94 169 GLU A C 1
ATOM 1323 O O . GLU A 1 169 ? -4.755 4.486 -3.013 1.00 93.94 169 GLU A O 1
ATOM 1328 N N . VAL A 1 170 ? -2.742 5.331 -3.537 1.00 91.69 170 VAL A N 1
ATOM 1329 C CA . VAL A 1 170 ? -2.827 6.401 -2.537 1.00 91.69 170 VAL A CA 1
ATOM 1330 C C . VAL A 1 170 ? -3.812 7.479 -2.984 1.00 91.69 170 VAL A C 1
ATOM 1332 O O . VAL A 1 170 ? -4.702 7.827 -2.216 1.00 91.69 170 VAL A O 1
ATOM 1335 N N . ALA A 1 171 ? -3.713 7.958 -4.227 1.00 89.19 171 ALA A N 1
ATOM 1336 C CA . ALA A 1 171 ? -4.576 9.017 -4.752 1.00 89.19 171 ALA A CA 1
ATOM 1337 C C . ALA A 1 171 ? -6.073 8.651 -4.769 1.00 89.19 171 ALA A C 1
ATOM 1339 O O . ALA A 1 171 ? -6.905 9.519 -4.548 1.00 89.19 171 ALA A O 1
ATOM 1340 N N . ASP A 1 172 ? -6.422 7.381 -4.989 1.00 88.44 172 ASP A N 1
ATOM 1341 C CA . ASP A 1 172 ? -7.810 6.898 -4.968 1.00 88.44 172 ASP A CA 1
ATOM 1342 C C . ASP A 1 172 ? -8.403 6.875 -3.539 1.00 88.44 172 ASP A C 1
ATOM 1344 O O . ASP A 1 172 ? -9.607 6.687 -3.372 1.00 88.44 172 ASP A O 1
ATOM 1348 N N . THR A 1 173 ? -7.567 7.032 -2.505 1.00 84.12 173 THR A N 1
ATOM 1349 C CA . THR A 1 173 ? -7.964 6.975 -1.086 1.00 84.12 173 THR A CA 1
ATOM 1350 C C . THR A 1 173 ? -7.760 8.289 -0.335 1.00 84.12 173 THR A C 1
ATOM 1352 O O . THR A 1 173 ? -8.066 8.354 0.855 1.00 84.12 173 THR A O 1
ATOM 1355 N N . THR A 1 174 ? -7.262 9.331 -1.007 1.00 86.75 174 THR A N 1
ATOM 1356 C CA . THR A 1 174 ? -6.995 10.639 -0.406 1.00 86.75 174 THR A CA 1
ATOM 1357 C C . THR A 1 174 ? -7.706 11.767 -1.138 1.00 86.75 174 THR A C 1
ATOM 1359 O O . THR A 1 174 ? -7.688 11.859 -2.364 1.00 86.75 174 THR A O 1
ATOM 1362 N N . ASP A 1 175 ? -8.274 12.688 -0.363 1.00 84.56 175 ASP A N 1
ATOM 1363 C CA . ASP A 1 175 ? -8.919 13.879 -0.902 1.00 84.56 175 ASP A CA 1
ATOM 1364 C C . ASP A 1 175 ? -7.901 15.020 -1.031 1.00 84.56 175 ASP A C 1
ATOM 1366 O O . ASP A 1 175 ? -7.615 15.761 -0.092 1.00 84.56 175 ASP A O 1
ATOM 1370 N N . GLY A 1 176 ? -7.338 15.163 -2.231 1.00 83.88 176 GLY A N 1
ATOM 1371 C CA . GLY A 1 176 ? -6.485 16.294 -2.596 1.00 83.88 176 GLY A CA 1
ATOM 1372 C C . GLY A 1 176 ? -4.977 16.048 -2.487 1.00 83.88 176 GLY A C 1
ATOM 1373 O O . GLY A 1 176 ? -4.490 14.974 -2.135 1.00 83.88 176 GLY A O 1
ATOM 1374 N N . VAL A 1 177 ? -4.216 17.074 -2.874 1.00 84.94 177 VAL A N 1
ATOM 1375 C CA . VAL A 1 177 ? -2.756 17.000 -3.044 1.00 84.94 177 VAL A CA 1
ATOM 1376 C C . VAL A 1 177 ? -2.024 16.812 -1.718 1.00 84.94 177 VAL A C 1
ATOM 1378 O O . VAL A 1 177 ? -1.149 15.956 -1.616 1.00 84.94 177 VAL A O 1
ATOM 1381 N N . GLU A 1 178 ? -2.393 17.578 -0.693 1.00 83.81 178 GLU A N 1
ATOM 1382 C CA . GLU A 1 178 ? -1.664 17.571 0.576 1.00 83.81 178 GLU A CA 1
ATOM 1383 C C . GLU A 1 178 ? -1.890 16.271 1.358 1.00 83.81 178 GLU A C 1
ATOM 1385 O O . GLU A 1 178 ? -0.930 15.647 1.807 1.00 83.81 178 GLU A O 1
ATOM 1390 N N . ALA A 1 179 ? -3.136 15.786 1.418 1.00 84.19 179 ALA A N 1
ATOM 1391 C CA . ALA A 1 179 ? -3.459 14.491 2.017 1.00 84.19 179 ALA A CA 1
ATOM 1392 C C . ALA A 1 179 ? -2.688 13.345 1.339 1.00 84.19 179 ALA A C 1
ATOM 1394 O O . ALA A 1 179 ? -2.104 12.490 2.004 1.00 84.19 179 ALA A O 1
ATOM 1395 N N . ARG A 1 180 ? -2.609 13.361 0.001 1.00 89.06 180 ARG A N 1
ATOM 1396 C CA . ARG A 1 180 ? -1.809 12.395 -0.762 1.00 89.06 180 ARG A CA 1
ATOM 1397 C C . ARG A 1 180 ? -0.320 12.467 -0.418 1.00 89.06 180 ARG A C 1
ATOM 1399 O O . ARG A 1 180 ? 0.295 11.419 -0.228 1.00 89.06 180 ARG A O 1
ATOM 1406 N N . ARG A 1 181 ? 0.263 13.668 -0.339 1.00 86.62 181 ARG A N 1
ATOM 1407 C CA . ARG A 1 181 ? 1.681 13.858 0.014 1.00 86.62 181 ARG A CA 1
ATOM 1408 C C . ARG A 1 181 ? 2.004 13.280 1.389 1.00 86.62 181 ARG A C 1
ATOM 1410 O O . ARG A 1 181 ? 3.012 12.589 1.531 1.00 86.62 181 ARG A O 1
ATOM 1417 N N . VAL A 1 182 ? 1.136 13.516 2.373 1.00 86.50 182 VAL A N 1
ATOM 1418 C CA . VAL A 1 182 ? 1.275 12.957 3.726 1.00 86.50 182 VAL A CA 1
ATOM 1419 C C . VAL A 1 182 ? 1.259 11.427 3.686 1.00 86.50 182 VAL A C 1
ATOM 1421 O O . VAL A 1 182 ? 2.191 10.794 4.180 1.00 86.50 182 VAL A O 1
ATOM 1424 N N . GLU A 1 183 ? 0.272 10.818 3.027 1.00 89.00 183 GLU A N 1
ATOM 1425 C CA . GLU A 1 183 ? 0.173 9.353 2.928 1.00 89.00 183 GLU A CA 1
ATOM 1426 C C . GLU A 1 183 ? 1.357 8.728 2.166 1.00 89.00 183 GLU A C 1
ATOM 1428 O O . GLU A 1 183 ? 1.891 7.692 2.570 1.00 89.00 183 GLU A O 1
ATOM 1433 N N . LEU A 1 184 ? 1.840 9.366 1.093 1.00 89.88 184 LEU A N 1
ATOM 1434 C CA . LEU A 1 184 ? 3.038 8.919 0.370 1.00 89.88 184 LEU A CA 1
ATOM 1435 C C . LEU A 1 184 ? 4.304 9.002 1.235 1.00 89.88 184 LEU A C 1
ATOM 1437 O O . LEU A 1 184 ? 5.176 8.129 1.137 1.00 89.88 184 LEU A O 1
ATOM 1441 N N . ALA A 1 185 ? 4.418 10.034 2.074 1.00 88.69 185 ALA A N 1
ATOM 1442 C CA . ALA A 1 185 ? 5.524 10.180 3.013 1.00 88.69 185 ALA A CA 1
ATOM 1443 C C . ALA A 1 185 ? 5.500 9.087 4.096 1.00 88.69 185 ALA A C 1
ATOM 1445 O O . ALA A 1 185 ? 6.563 8.568 4.442 1.00 88.69 185 ALA A O 1
ATOM 1446 N N . GLU A 1 186 ? 4.316 8.684 4.572 1.00 87.56 186 GLU A N 1
ATOM 1447 C CA . GLU A 1 186 ? 4.149 7.571 5.520 1.00 87.56 186 GLU A CA 1
ATOM 1448 C C . GLU A 1 186 ? 4.434 6.198 4.896 1.00 87.56 186 GLU A C 1
ATOM 1450 O O . GLU A 1 186 ? 5.064 5.349 5.529 1.00 87.56 186 GLU A O 1
ATOM 1455 N N . LEU A 1 187 ? 4.020 5.973 3.645 1.00 90.56 187 LEU A N 1
ATOM 1456 C CA . LEU A 1 187 ? 4.206 4.695 2.948 1.00 90.56 187 LEU A CA 1
ATOM 1457 C C . LEU A 1 187 ? 5.685 4.377 2.681 1.00 90.56 187 LEU A C 1
ATOM 1459 O O . LEU A 1 187 ? 6.123 3.224 2.742 1.00 90.56 187 LEU A O 1
ATOM 1463 N N . ARG A 1 188 ? 6.476 5.403 2.357 1.00 90.75 188 ARG A N 1
ATOM 1464 C CA . ARG A 1 188 ? 7.868 5.264 1.909 1.00 90.75 188 ARG A CA 1
ATOM 1465 C C . ARG A 1 188 ? 8.781 4.506 2.883 1.00 90.75 188 ARG A C 1
ATOM 1467 O O . ARG A 1 188 ? 9.470 3.600 2.411 1.00 90.75 188 ARG A O 1
ATOM 1474 N N . PRO A 1 189 ? 8.848 4.828 4.191 1.00 90.56 189 PRO A N 1
ATOM 1475 C CA . PRO A 1 189 ? 9.686 4.078 5.124 1.00 90.56 189 PRO A CA 1
ATOM 1476 C C . PRO A 1 189 ? 9.248 2.614 5.260 1.00 90.56 189 PRO A C 1
ATOM 1478 O O . PRO A 1 189 ? 10.111 1.746 5.376 1.00 90.56 189 PRO A O 1
ATOM 1481 N N . MET A 1 190 ? 7.945 2.324 5.174 1.00 90.69 190 MET A N 1
ATOM 1482 C CA . MET A 1 190 ? 7.406 0.960 5.282 1.00 90.69 190 MET A CA 1
ATOM 1483 C C . MET A 1 190 ? 7.819 0.099 4.085 1.00 90.69 190 MET A C 1
ATOM 1485 O O . MET A 1 190 ? 8.239 -1.043 4.250 1.00 90.69 190 MET A O 1
ATOM 1489 N N . LEU A 1 191 ? 7.811 0.684 2.884 1.00 90.19 191 LEU A N 1
ATOM 1490 C CA . LEU A 1 191 ? 8.266 0.030 1.655 1.00 90.19 191 LEU A CA 1
ATOM 1491 C C . LEU A 1 191 ? 9.764 0.224 1.375 1.00 90.19 191 LEU A C 1
ATOM 1493 O O . LEU A 1 191 ? 10.233 -0.100 0.282 1.00 90.19 191 LEU A O 1
ATOM 1497 N N . GLY A 1 192 ? 10.532 0.771 2.322 1.00 87.56 192 GLY A N 1
ATOM 1498 C CA . GLY A 1 192 ? 11.858 1.329 2.054 1.00 87.56 192 GLY A CA 1
ATOM 1499 C C . GLY A 1 192 ? 12.823 0.344 1.396 1.00 87.56 192 GLY A C 1
ATOM 1500 O O . GLY A 1 192 ? 13.538 0.704 0.463 1.00 87.56 192 GLY A O 1
ATOM 1501 N N . ASP A 1 193 ? 12.818 -0.914 1.829 1.00 86.69 193 ASP A N 1
ATOM 1502 C CA . ASP A 1 193 ? 13.701 -1.931 1.263 1.00 86.69 193 ASP A CA 1
ATOM 1503 C C . ASP A 1 193 ? 13.315 -2.342 -0.164 1.00 86.69 193 ASP A C 1
ATOM 1505 O O . ASP A 1 193 ? 14.172 -2.443 -1.045 1.00 86.69 193 ASP A O 1
ATOM 1509 N N . TYR A 1 194 ? 12.016 -2.470 -0.428 1.00 88.00 194 TYR A N 1
ATOM 1510 C CA . TYR A 1 194 ? 11.496 -2.721 -1.767 1.00 88.00 194 TYR A CA 1
ATOM 1511 C C . TYR A 1 194 ? 11.763 -1.547 -2.719 1.00 88.00 194 TYR A C 1
ATOM 1513 O O . TYR A 1 194 ? 12.212 -1.741 -3.852 1.00 88.00 194 TYR A O 1
ATOM 1521 N N . LEU A 1 195 ? 11.522 -0.309 -2.276 1.00 88.75 195 LEU A N 1
ATOM 1522 C CA . LEU A 1 195 ? 11.730 0.890 -3.093 1.00 88.75 195 LEU A CA 1
ATOM 1523 C C . LEU A 1 195 ? 13.203 1.084 -3.462 1.00 88.75 195 LEU A C 1
ATOM 1525 O O . LEU A 1 195 ? 13.492 1.494 -4.589 1.00 88.75 195 LEU A O 1
ATOM 1529 N N . ARG A 1 196 ? 14.125 0.750 -2.548 1.00 88.56 196 ARG A N 1
ATOM 1530 C CA . ARG A 1 196 ? 15.568 0.750 -2.822 1.00 88.56 196 ARG A CA 1
ATOM 1531 C C . ARG A 1 196 ? 15.938 -0.276 -3.891 1.00 88.56 196 ARG A C 1
ATOM 1533 O O . ARG A 1 196 ? 16.568 0.094 -4.877 1.00 88.56 196 ARG A O 1
ATOM 1540 N N . ARG A 1 197 ? 15.513 -1.534 -3.730 1.00 87.31 197 ARG A N 1
ATOM 1541 C CA . ARG A 1 197 ? 15.828 -2.632 -4.665 1.00 87.31 197 ARG A CA 1
ATOM 1542 C C . ARG A 1 197 ? 15.236 -2.400 -6.057 1.00 87.31 197 ARG A C 1
ATOM 1544 O O . ARG A 1 197 ? 15.919 -2.526 -7.069 1.00 87.31 197 ARG A O 1
ATOM 1551 N N . SER A 1 198 ? 13.973 -1.988 -6.111 1.00 86.19 198 SER A N 1
ATOM 1552 C CA . SER A 1 198 ? 13.257 -1.748 -7.368 1.00 86.19 198 SER A CA 1
ATOM 1553 C C . SER A 1 198 ? 13.634 -0.437 -8.058 1.00 86.19 198 SER A C 1
ATOM 1555 O O . SER A 1 198 ? 13.387 -0.307 -9.254 1.00 86.19 198 SER A O 1
ATOM 1557 N N . GLN A 1 199 ? 14.235 0.526 -7.351 1.00 87.69 199 GLN A N 1
ATOM 1558 C CA . GLN A 1 199 ? 14.462 1.901 -7.825 1.00 87.69 199 GLN A CA 1
ATOM 1559 C C . GLN A 1 199 ? 13.160 2.622 -8.231 1.00 87.69 199 GLN A C 1
ATOM 1561 O O . GLN A 1 199 ? 13.161 3.501 -9.094 1.00 87.69 199 GLN A O 1
ATOM 1566 N N . VAL A 1 200 ? 12.032 2.245 -7.622 1.00 90.00 200 VAL A N 1
ATOM 1567 C CA . VAL A 1 200 ? 10.720 2.877 -7.847 1.00 90.00 200 VAL A CA 1
ATOM 1568 C C . VAL A 1 200 ? 10.598 4.211 -7.104 1.00 90.00 200 VAL A C 1
ATOM 1570 O O . VAL A 1 200 ? 9.908 5.104 -7.588 1.00 90.00 200 VAL A O 1
ATOM 1573 N N . GLY A 1 201 ? 11.305 4.381 -5.979 1.00 86.88 201 GLY A N 1
ATOM 1574 C CA . GLY A 1 201 ? 11.231 5.582 -5.131 1.00 86.88 201 GLY A CA 1
ATOM 1575 C C . GLY A 1 201 ? 11.375 6.913 -5.889 1.00 86.88 201 GLY A C 1
ATOM 1576 O O . GLY A 1 201 ? 10.459 7.728 -5.818 1.00 86.88 201 GLY A O 1
ATOM 1577 N N . PRO A 1 202 ? 12.439 7.116 -6.692 1.00 88.88 202 PRO A N 1
ATOM 1578 C CA . PRO A 1 202 ? 12.615 8.355 -7.456 1.00 88.88 202 PRO A CA 1
ATOM 1579 C C . PRO A 1 202 ? 11.515 8.611 -8.495 1.00 88.88 202 PRO A C 1
ATOM 1581 O O . PRO A 1 202 ? 11.197 9.755 -8.800 1.00 88.88 202 PRO A O 1
ATOM 1584 N N . LEU A 1 203 ? 10.923 7.555 -9.064 1.00 89.19 203 LEU A N 1
ATOM 1585 C CA . LEU A 1 203 ? 9.813 7.704 -10.008 1.00 89.19 203 LEU A CA 1
ATOM 1586 C C . LEU A 1 203 ? 8.531 8.115 -9.288 1.00 89.19 203 LEU A C 1
ATOM 1588 O O . LEU A 1 203 ? 7.769 8.909 -9.825 1.00 89.19 203 LEU A O 1
ATOM 1592 N N . LEU A 1 204 ? 8.303 7.603 -8.078 1.00 87.38 204 LEU A N 1
ATOM 1593 C CA . LEU A 1 204 ? 7.153 7.980 -7.260 1.00 87.38 204 LEU A CA 1
ATOM 1594 C C . LEU A 1 204 ? 7.183 9.479 -6.915 1.00 87.38 204 LEU A C 1
ATOM 1596 O O . LEU A 1 204 ? 6.156 10.141 -7.015 1.00 87.38 204 LEU A O 1
ATOM 1600 N N . GLU A 1 205 ? 8.365 10.028 -6.618 1.00 86.12 205 GLU A N 1
ATOM 1601 C CA . GLU A 1 205 ? 8.567 11.473 -6.416 1.00 86.12 205 GLU A CA 1
ATOM 1602 C C . GLU A 1 205 ? 8.292 12.288 -7.689 1.00 86.12 205 GLU A C 1
ATOM 1604 O O . GLU A 1 205 ? 7.687 13.354 -7.623 1.00 86.12 205 GLU A O 1
ATOM 1609 N N . GLN A 1 206 ? 8.678 11.775 -8.863 1.00 87.75 206 GLN A N 1
ATOM 1610 C CA . GLN A 1 206 ? 8.370 12.426 -10.142 1.00 87.75 206 GLN A CA 1
ATOM 1611 C C . GLN A 1 206 ? 6.865 12.461 -10.428 1.00 87.75 206 GLN A C 1
ATOM 1613 O O . GLN A 1 206 ? 6.373 13.463 -10.948 1.00 87.75 206 GLN A O 1
ATOM 1618 N N . PHE A 1 207 ? 6.138 11.384 -10.111 1.00 83.88 207 PHE A N 1
ATOM 1619 C CA . PHE A 1 207 ? 4.682 11.341 -10.260 1.00 83.88 207 PHE A CA 1
ATOM 1620 C C . PHE A 1 207 ? 3.990 12.344 -9.334 1.00 83.88 207 PHE A C 1
ATOM 1622 O O . PHE A 1 207 ? 3.096 13.052 -9.792 1.00 83.88 207 PHE A O 1
ATOM 1629 N N . ASP A 1 208 ? 4.440 12.448 -8.084 1.00 82.12 208 ASP A N 1
ATOM 1630 C CA . ASP A 1 208 ? 3.894 13.404 -7.119 1.00 82.12 208 ASP A CA 1
ATOM 1631 C C . ASP A 1 208 ? 4.149 14.856 -7.550 1.00 82.12 208 ASP A C 1
ATOM 1633 O O . ASP A 1 208 ? 3.204 15.618 -7.741 1.00 82.12 208 ASP A O 1
ATOM 1637 N N . ALA A 1 209 ? 5.397 15.199 -7.887 1.00 81.75 209 ALA A N 1
ATOM 1638 C CA . ALA A 1 209 ? 5.751 16.536 -8.367 1.00 81.75 209 ALA A CA 1
ATOM 1639 C C . ALA A 1 209 ? 5.037 16.927 -9.677 1.00 81.75 209 ALA A C 1
ATOM 1641 O O . ALA A 1 209 ? 4.697 18.092 -9.881 1.00 81.75 209 ALA A O 1
ATOM 1642 N N . SER A 1 210 ? 4.798 15.967 -10.579 1.00 80.00 210 SER A N 1
ATOM 1643 C CA . SER A 1 210 ? 4.069 16.225 -11.830 1.00 80.00 210 SER A CA 1
ATOM 1644 C C . SER A 1 210 ? 2.581 16.486 -11.592 1.00 80.00 210 SER A C 1
ATOM 1646 O O . SER A 1 210 ? 1.980 17.268 -12.326 1.00 80.00 210 SER A O 1
ATOM 1648 N N . ALA A 1 211 ? 1.982 15.843 -10.586 1.00 75.12 211 ALA A N 1
ATOM 1649 C CA . ALA A 1 211 ? 0.593 16.082 -10.211 1.00 75.12 211 ALA A CA 1
ATOM 1650 C C . ALA A 1 211 ? 0.400 17.475 -9.587 1.00 75.12 211 ALA A C 1
ATOM 1652 O O . ALA A 1 211 ? -0.650 18.082 -9.779 1.00 75.12 211 ALA A O 1
ATOM 1653 N N . ASP A 1 212 ? 1.422 17.999 -8.907 1.00 68.38 212 ASP A N 1
ATOM 1654 C CA . ASP A 1 212 ? 1.383 19.317 -8.265 1.00 68.38 212 ASP A CA 1
ATOM 1655 C C . ASP A 1 212 ? 1.468 20.485 -9.257 1.00 68.38 212 ASP A C 1
ATOM 1657 O O . ASP A 1 212 ? 0.935 21.555 -8.992 1.00 68.38 212 ASP A O 1
ATOM 1661 N N . GLY A 1 213 ? 2.131 20.296 -10.403 1.00 60.28 213 GLY A N 1
ATOM 1662 C CA . GLY A 1 213 ? 2.236 21.318 -11.453 1.00 60.28 213 GLY A CA 1
ATOM 1663 C C . GLY A 1 213 ? 1.041 21.380 -12.412 1.00 60.28 213 GLY A C 1
ATOM 1664 O O . GLY A 1 213 ? 1.012 22.246 -13.284 1.00 60.28 213 GLY A O 1
ATOM 1665 N N . ALA A 1 214 ? 0.094 20.444 -12.295 1.00 56.25 214 ALA A N 1
ATOM 1666 C CA . ALA A 1 214 ? -1.088 20.337 -13.153 1.00 56.25 214 ALA A CA 1
ATOM 1667 C C . ALA A 1 214 ? -2.389 20.834 -12.486 1.00 56.25 214 ALA A C 1
ATOM 1669 O O . ALA A 1 214 ? -3.426 20.855 -13.154 1.00 56.25 214 ALA A O 1
ATOM 1670 N N . ALA A 1 215 ? -2.332 21.204 -11.202 1.00 45.62 215 ALA A N 1
ATOM 1671 C CA . ALA A 1 215 ? -3.424 21.790 -10.419 1.00 45.62 215 ALA A CA 1
ATOM 1672 C C . ALA A 1 215 ? -3.291 23.319 -10.347 1.00 45.62 215 ALA A C 1
ATOM 1674 O O . ALA A 1 215 ? -4.349 23.989 -10.338 1.00 45.62 215 ALA A O 1
#